Protein AF-A0A4Y4BXL7-F1 (afdb_monomer)

Radius of gyration: 19.33 Å; Cα contacts (8 Å, |Δi|>4): 340; chains: 1; bounding box: 51×36×74 Å

Secondary structure (DSSP, 8-state):
------------------------SSHHHHHHHHHTTSS---SSTTT---SS-S---EEHHHHHHTT--HHHHHHS--SBTTEEPPPPTTSPP-SSB-TTS-B-S---S-SS-HHHHHHHHHHT-TT-EE-THHHHHHTT-HHHHHTS--EEE-S-GGG--SSTTS-EEEPPPTT--EE---SSSTT-EEE-HHHHHHHHHHHHHTTSS--

Solvent-accessible surface area (backbone atoms only — not comparable to full-atom values): 12425 Å² total; per-residue (Å²): 139,84,81,82,81,82,83,74,77,78,79,78,76,76,79,82,77,76,88,63,91,74,74,83,67,64,56,72,72,37,57,47,35,40,75,71,62,75,50,64,67,21,32,4,27,79,29,44,69,58,54,68,63,88,69,69,58,38,47,52,65,58,43,47,77,73,64,50,51,68,73,55,66,71,69,37,54,58,85,44,93,67,26,27,41,75,77,64,89,91,54,80,78,77,81,61,44,12,96,81,74,29,64,41,94,70,25,57,100,33,77,46,33,27,60,54,46,37,54,41,53,34,75,79,36,72,85,35,29,32,29,32,41,33,19,31,19,56,68,61,42,35,50,81,21,15,77,45,63,40,34,29,28,24,97,64,35,87,72,39,43,88,56,75,87,37,49,38,41,36,74,62,65,96,81,68,62,70,41,60,73,39,83,92,44,65,78,48,32,19,40,42,64,68,61,11,49,54,47,42,51,54,35,38,79,67,71,74,46,86,133

Foldseek 3Di:
DDDDDPDDDPPPPDPPPPPDCDDQPDPDVRVVCVVVVVQDDFFFLSHDRDQQDPFAKDFLVVCVVVVPDPVQSVLFDALDPRIGGHDDPPDDRDPQQGPVGHHDPDNPPGRHWLQNSQNNQCVVVLQKAWAALSLLSNVPDTNQSRNQATETEDPCQVPADPDRSHYGYDHDDPPQDWDQSHPVCRSHIYGDNVRRVVRHVVCVVVVVDDD

Mean predicted aligned error: 11.58 Å

Structure (mmCIF, N/CA/C/O backbone):
data_AF-A0A4Y4BXL7-F1
#
_entry.id   AF-A0A4Y4BXL7-F1
#
loop_
_atom_site.group_PDB
_atom_site.id
_atom_site.type_symbol
_atom_site.label_atom_id
_atom_site.label_alt_id
_atom_site.label_comp_id
_atom_site.label_asym_id
_atom_site.label_entity_id
_atom_site.label_seq_id
_atom_site.pdbx_PDB_ins_code
_atom_site.Cartn_x
_atom_site.Cartn_y
_atom_site.Cartn_z
_atom_site.occupancy
_atom_site.B_iso_or_equiv
_atom_site.auth_seq_id
_atom_site.auth_comp_id
_atom_site.auth_asym_id
_atom_site.auth_atom_id
_atom_site.pdbx_PDB_model_num
ATOM 1 N N . MET A 1 1 ? -25.844 -0.741 54.057 1.00 38.84 1 MET A N 1
ATOM 2 C CA . MET A 1 1 ? -25.557 0.122 52.885 1.00 38.84 1 MET A CA 1
ATOM 3 C C . MET A 1 1 ? -24.644 -0.676 51.969 1.00 38.84 1 MET A C 1
ATOM 5 O O . MET A 1 1 ? -23.430 -0.540 52.057 1.00 38.84 1 MET A O 1
ATOM 9 N N . ASP A 1 2 ? -25.215 -1.551 51.145 1.00 34.06 2 ASP A N 1
ATOM 10 C CA . ASP A 1 2 ? -24.418 -2.499 50.363 1.00 34.06 2 ASP A CA 1
ATOM 11 C C . ASP A 1 2 ? -24.011 -1.919 49.013 1.00 34.06 2 ASP A C 1
ATOM 13 O O . ASP A 1 2 ? -24.840 -1.439 48.234 1.00 34.06 2 ASP A O 1
ATOM 17 N N . ARG A 1 3 ? -22.707 -1.973 48.731 1.00 36.59 3 ARG A N 1
ATOM 18 C CA . ARG A 1 3 ? -22.160 -1.647 47.414 1.00 36.59 3 ARG A CA 1
ATOM 19 C C . ARG A 1 3 ? -22.426 -2.822 46.477 1.00 36.59 3 ARG A C 1
ATOM 21 O O . ARG A 1 3 ? -21.933 -3.919 46.706 1.00 36.59 3 ARG A O 1
ATOM 28 N N . ARG A 1 4 ? -23.177 -2.586 45.398 1.00 35.09 4 ARG A N 1
ATOM 29 C CA . ARG A 1 4 ? -23.338 -3.570 44.320 1.00 35.09 4 ARG A CA 1
ATOM 30 C C . ARG A 1 4 ? -22.048 -3.658 43.508 1.00 35.09 4 ARG A C 1
ATOM 32 O O . ARG A 1 4 ? -21.736 -2.738 42.752 1.00 35.09 4 ARG A O 1
ATOM 39 N N . GLU A 1 5 ? -21.337 -4.773 43.617 1.00 35.03 5 GLU A N 1
ATOM 40 C CA . GLU A 1 5 ? -20.243 -5.098 42.703 1.00 35.03 5 GLU A CA 1
ATOM 41 C C . GLU A 1 5 ? -20.810 -5.489 41.331 1.00 35.03 5 GLU A C 1
ATOM 43 O O . GLU A 1 5 ? -21.355 -6.572 41.128 1.00 35.03 5 GLU A O 1
ATOM 48 N N . SER A 1 6 ? -20.702 -4.578 40.363 1.00 35.97 6 SER A N 1
ATOM 49 C CA . SER A 1 6 ? -21.060 -4.843 38.967 1.00 35.97 6 SER A CA 1
ATOM 50 C C . SER A 1 6 ? -19.925 -5.596 38.267 1.00 35.97 6 SER A C 1
ATOM 52 O O . SER A 1 6 ? -19.166 -5.004 37.495 1.00 35.97 6 SER A O 1
ATOM 54 N N . GLY A 1 7 ? -19.834 -6.905 38.501 1.00 36.50 7 GLY A N 1
ATOM 55 C CA . GLY A 1 7 ? -18.929 -7.801 37.780 1.00 36.50 7 GLY A CA 1
ATOM 56 C C . GLY A 1 7 ? -19.251 -7.877 36.283 1.00 36.50 7 GLY A C 1
ATOM 57 O O . GLY A 1 7 ? -19.971 -8.767 35.837 1.00 36.50 7 GLY A O 1
ATOM 58 N N . LYS A 1 8 ? -18.705 -6.954 35.483 1.00 37.41 8 LYS A N 1
ATOM 59 C CA . LYS A 1 8 ? -18.634 -7.099 34.024 1.00 37.41 8 LYS A CA 1
ATOM 60 C C . LYS A 1 8 ? -17.380 -7.886 33.672 1.00 37.41 8 LYS A C 1
ATOM 62 O O . LYS A 1 8 ? -16.304 -7.309 33.545 1.00 37.41 8 LYS A O 1
ATOM 67 N N . THR A 1 9 ? -17.536 -9.191 33.475 1.00 33.59 9 THR A N 1
ATOM 68 C CA . THR A 1 9 ? -16.505 -10.032 32.862 1.00 33.59 9 THR A CA 1
ATOM 69 C C . THR A 1 9 ? -16.145 -9.445 31.491 1.00 33.59 9 THR A C 1
ATOM 71 O O . THR A 1 9 ? -17.041 -9.320 30.647 1.00 33.59 9 THR A O 1
ATOM 74 N N . PRO A 1 10 ? -14.884 -9.056 31.229 1.00 34.66 10 PRO A N 1
ATOM 75 C CA . PRO A 1 10 ? -14.491 -8.659 29.887 1.00 34.66 10 PRO A CA 1
ATOM 76 C C . PRO A 1 10 ? -14.631 -9.879 28.974 1.00 34.66 10 PRO A C 1
ATOM 78 O O . PRO A 1 10 ? -14.093 -10.948 29.267 1.00 34.66 10 PRO A O 1
ATOM 81 N N . ARG A 1 11 ? -15.369 -9.737 27.867 1.00 35.47 11 ARG A N 1
ATOM 82 C CA . ARG A 1 11 ? -15.350 -10.748 26.806 1.00 35.47 11 ARG A CA 1
ATOM 83 C C . ARG A 1 11 ? -13.923 -10.809 26.276 1.00 35.47 11 ARG A C 1
ATOM 85 O O . ARG A 1 11 ? -13.480 -9.847 25.655 1.00 35.47 11 ARG A O 1
ATOM 92 N N . GLN A 1 12 ? -13.229 -11.921 26.512 1.00 31.16 12 GLN A N 1
ATOM 93 C CA . GLN A 1 12 ? -11.998 -12.219 25.791 1.00 31.16 12 GLN A CA 1
ATOM 94 C C . GLN A 1 12 ? -12.330 -12.233 24.299 1.00 31.16 12 GLN A C 1
ATOM 96 O O . GLN A 1 12 ? -13.095 -13.079 23.831 1.00 31.16 12 GLN A O 1
ATOM 101 N N . LEU A 1 13 ? -11.779 -11.269 23.564 1.00 33.91 13 LEU A N 1
ATOM 102 C CA . LEU A 1 13 ? -11.665 -11.387 22.122 1.00 33.91 13 LEU A CA 1
ATOM 103 C C . LEU A 1 13 ? -10.689 -12.535 21.882 1.00 33.91 13 LEU A C 1
ATOM 105 O O . LEU A 1 13 ? -9.531 -12.466 22.282 1.00 33.91 13 LEU A O 1
ATOM 109 N N . VAL A 1 14 ? -11.188 -13.629 21.310 1.00 28.70 14 VAL A N 1
ATOM 110 C CA . VAL A 1 14 ? -10.340 -14.761 20.939 1.00 28.70 14 VAL A CA 1
ATOM 111 C C . VAL A 1 14 ? -9.379 -14.254 19.863 1.00 28.70 14 VAL A C 1
ATOM 113 O O . VAL A 1 14 ? -9.861 -13.830 18.808 1.00 28.70 14 VAL A O 1
ATOM 116 N N . PRO A 1 15 ? -8.052 -14.273 20.084 1.00 30.73 15 PRO A N 1
ATOM 117 C CA . PRO A 1 15 ? -7.122 -13.903 19.036 1.00 30.73 15 PRO A CA 1
ATOM 118 C C . PRO A 1 15 ? -7.259 -14.937 17.921 1.00 30.73 15 PRO A C 1
ATOM 120 O O . PRO A 1 15 ? -6.994 -16.125 18.119 1.00 30.73 15 PRO A O 1
ATOM 123 N N . VAL A 1 16 ? -7.686 -14.492 16.739 1.00 30.22 16 VAL A N 1
ATOM 124 C CA . VAL A 1 16 ? -7.626 -15.314 15.528 1.00 30.22 16 VAL A CA 1
ATOM 125 C C . VAL A 1 16 ? -6.158 -15.389 15.130 1.00 30.22 16 VAL A C 1
ATOM 127 O O . VAL A 1 16 ? -5.666 -14.598 14.327 1.00 30.22 16 VAL A O 1
ATOM 130 N N . VAL A 1 17 ? -5.438 -16.320 15.757 1.00 28.33 17 VAL A N 1
ATOM 131 C CA . VAL A 1 17 ? -4.051 -16.628 15.425 1.00 28.33 17 VAL A CA 1
ATOM 132 C C . VAL A 1 17 ? -4.051 -17.258 14.036 1.00 28.33 17 VAL A C 1
ATOM 134 O O . VAL A 1 17 ? -4.257 -18.460 13.880 1.00 28.33 17 VAL A O 1
ATOM 137 N N . LEU A 1 18 ? -3.845 -16.428 13.014 1.00 31.56 18 LEU A N 1
ATOM 138 C CA . LEU A 1 18 ? -3.609 -16.875 11.648 1.00 31.56 18 LEU A CA 1
ATOM 139 C C . LEU A 1 18 ? -2.233 -17.549 11.585 1.00 31.56 18 LEU A C 1
ATOM 141 O O . LEU A 1 18 ? -1.229 -16.926 11.248 1.00 31.56 18 LEU A O 1
ATOM 145 N N . THR A 1 19 ? -2.189 -18.843 11.907 1.00 30.72 19 THR A N 1
ATOM 146 C CA . THR A 1 19 ? -1.028 -19.731 11.745 1.00 30.72 19 THR A CA 1
ATOM 147 C C . THR A 1 19 ? -0.767 -20.048 10.266 1.00 30.72 19 THR A C 1
ATOM 149 O O . THR A 1 19 ? -0.772 -21.196 9.831 1.00 30.72 19 THR A O 1
ATOM 152 N N . GLY A 1 20 ? -0.510 -19.005 9.477 1.00 27.83 20 GLY A N 1
ATOM 153 C CA . GLY A 1 20 ? 0.094 -19.096 8.153 1.00 27.83 20 GLY A CA 1
ATOM 154 C C . GLY A 1 20 ? 1.529 -18.591 8.230 1.00 27.83 20 GLY A C 1
ATOM 155 O O . GLY A 1 20 ? 1.749 -17.402 8.443 1.00 27.83 20 GLY A O 1
ATOM 156 N N . ALA A 1 21 ? 2.513 -19.477 8.062 1.00 34.16 21 ALA A N 1
ATOM 157 C CA . ALA A 1 21 ? 3.924 -19.099 8.056 1.00 34.16 21 ALA A CA 1
ATOM 158 C C . ALA A 1 21 ? 4.262 -18.279 6.793 1.00 34.16 21 ALA A C 1
ATOM 160 O O . ALA A 1 21 ? 4.683 -18.822 5.773 1.00 34.16 21 ALA A O 1
ATOM 161 N N . MET A 1 22 ? 4.057 -16.962 6.857 1.00 37.44 22 MET A N 1
ATOM 162 C CA . MET A 1 22 ? 4.485 -16.019 5.825 1.00 37.44 22 MET A CA 1
ATOM 163 C C . MET A 1 22 ? 5.990 -15.767 5.964 1.00 37.44 22 MET A C 1
ATOM 165 O O . MET A 1 22 ? 6.488 -15.472 7.050 1.00 37.44 22 MET A O 1
ATOM 169 N N . GLY A 1 23 ? 6.729 -15.966 4.872 1.00 35.38 23 GLY A N 1
ATOM 170 C CA . GLY A 1 23 ? 8.178 -16.158 4.921 1.00 35.38 23 GLY A CA 1
ATOM 171 C C . GLY A 1 23 ? 8.967 -14.963 5.463 1.00 35.38 23 GLY A C 1
ATOM 172 O O . GLY A 1 23 ? 8.834 -13.842 4.972 1.00 35.38 23 GLY A O 1
ATOM 173 N N . LYS A 1 24 ? 9.884 -15.236 6.403 1.00 41.81 24 LYS A N 1
ATOM 174 C CA . LYS A 1 24 ? 11.021 -14.353 6.696 1.00 41.81 24 LYS A CA 1
ATOM 175 C C . LYS A 1 24 ? 11.796 -14.094 5.398 1.00 41.81 24 LYS A C 1
ATOM 177 O O . LYS A 1 24 ? 12.471 -14.994 4.899 1.00 41.81 24 LYS A O 1
ATOM 182 N N . TYR A 1 25 ? 11.749 -12.870 4.880 1.00 44.31 25 TYR A N 1
ATOM 183 C CA . TYR A 1 25 ? 12.675 -12.445 3.832 1.00 44.31 25 TYR A CA 1
ATOM 184 C C . TYR A 1 25 ? 13.995 -11.993 4.470 1.00 44.31 25 TYR A C 1
ATOM 186 O O . TYR A 1 25 ? 13.981 -11.232 5.435 1.00 44.31 25 TYR A O 1
ATOM 194 N N . GLY A 1 26 ? 15.123 -12.475 3.942 1.00 51.69 26 GLY A N 1
ATOM 195 C CA . GLY A 1 26 ? 16.468 -12.119 4.408 1.00 51.69 26 GLY A CA 1
ATOM 196 C C . GLY A 1 26 ? 17.444 -13.300 4.473 1.00 51.69 26 GLY A C 1
ATOM 197 O O . GLY A 1 26 ? 18.578 -13.186 4.012 1.00 51.69 26 GLY A O 1
ATOM 198 N N . GLY A 1 27 ? 17.009 -14.447 5.001 1.00 54.41 27 GLY A N 1
ATOM 199 C CA . GLY A 1 27 ? 17.888 -15.604 5.217 1.00 54.41 27 GLY A CA 1
ATOM 200 C C . GLY A 1 27 ? 19.017 -15.343 6.228 1.00 54.41 27 GLY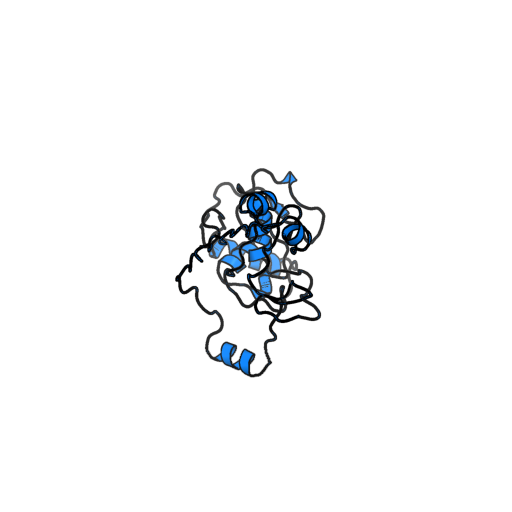 A C 1
ATOM 201 O O . GLY A 1 27 ? 19.053 -14.320 6.912 1.00 54.41 27 GLY A O 1
ATOM 202 N N . GLU A 1 28 ? 19.962 -16.278 6.332 1.00 53.88 28 GLU A N 1
ATOM 203 C CA . GLU A 1 28 ? 20.970 -16.288 7.407 1.00 53.88 28 GLU A CA 1
ATOM 204 C C . GLU A 1 28 ? 21.903 -15.068 7.409 1.00 53.88 28 GLU A C 1
ATOM 206 O O . GLU A 1 28 ? 22.253 -14.563 8.476 1.00 53.88 28 GLU A O 1
ATOM 211 N N . LEU A 1 29 ? 22.280 -14.562 6.229 1.00 49.62 29 LEU A N 1
ATOM 212 C CA . LEU A 1 29 ? 23.153 -13.388 6.087 1.00 49.62 29 LEU A CA 1
ATOM 213 C C . LEU A 1 29 ? 22.484 -12.095 6.580 1.00 49.62 29 LEU A C 1
ATOM 215 O O . LEU A 1 29 ? 23.165 -11.182 7.052 1.00 49.62 29 LEU A O 1
ATOM 219 N N . TRP A 1 30 ? 21.156 -12.025 6.488 1.00 53.78 30 TRP A N 1
ATOM 220 C CA . TRP A 1 30 ? 20.353 -10.893 6.940 1.00 53.78 30 TRP A CA 1
ATOM 221 C C . TRP A 1 30 ? 20.042 -10.988 8.432 1.00 53.78 30 TRP A C 1
ATOM 223 O O . TRP A 1 30 ? 20.232 -10.007 9.146 1.00 53.78 30 TRP A O 1
ATOM 233 N N . ASP A 1 31 ? 19.676 -12.180 8.921 1.00 60.56 31 ASP A N 1
ATOM 234 C CA . ASP A 1 31 ? 19.563 -12.466 10.357 1.00 60.56 31 ASP A CA 1
ATOM 235 C C . ASP A 1 31 ? 20.910 -12.179 11.066 1.00 60.56 31 ASP A C 1
ATOM 237 O O . ASP A 1 31 ? 20.933 -11.642 12.172 1.00 60.56 31 ASP A O 1
ATOM 241 N N . ALA A 1 32 ? 22.053 -12.458 10.421 1.00 57.19 32 ALA A N 1
ATOM 242 C CA . ALA A 1 32 ? 23.374 -12.048 10.905 1.00 57.19 32 ALA A CA 1
ATOM 243 C C . ALA A 1 32 ? 23.558 -10.521 10.899 1.00 57.19 32 ALA A C 1
ATOM 245 O O . ALA A 1 32 ? 23.940 -9.953 11.915 1.00 57.19 32 ALA A O 1
ATOM 246 N N . ALA A 1 33 ? 23.238 -9.833 9.800 1.00 54.12 33 ALA A N 1
ATOM 247 C CA . ALA A 1 33 ? 23.355 -8.375 9.725 1.00 54.12 33 ALA A CA 1
ATOM 248 C C . ALA A 1 33 ? 22.431 -7.625 10.708 1.00 54.12 33 ALA A C 1
ATOM 250 O O . ALA A 1 33 ? 22.772 -6.532 11.161 1.00 54.12 33 ALA A O 1
ATOM 251 N N . GLU A 1 34 ? 21.287 -8.203 11.074 1.00 58.03 34 GLU A N 1
ATOM 252 C CA . GLU A 1 34 ? 20.423 -7.693 12.140 1.00 58.03 34 GLU A CA 1
ATOM 253 C C . GLU A 1 34 ? 21.030 -7.928 13.533 1.00 58.03 34 GLU A C 1
ATOM 255 O O . GLU A 1 34 ? 21.113 -6.976 14.311 1.00 58.03 34 GLU A O 1
ATOM 260 N N . ARG A 1 35 ? 21.546 -9.136 13.826 1.00 65.50 35 ARG A N 1
ATOM 261 C CA . ARG A 1 35 ? 22.282 -9.422 15.080 1.00 65.50 35 ARG A CA 1
ATOM 262 C C . ARG A 1 35 ? 23.502 -8.519 15.272 1.00 65.50 35 ARG A C 1
ATOM 264 O O . ARG A 1 35 ? 23.751 -8.069 16.385 1.00 65.50 35 ARG A O 1
ATOM 271 N N . ASP A 1 36 ? 24.221 -8.217 14.195 1.00 65.38 36 ASP A N 1
ATOM 272 C CA . ASP A 1 36 ? 25.400 -7.344 14.198 1.00 65.38 36 ASP A CA 1
ATOM 273 C C . ASP A 1 36 ? 25.049 -5.844 14.329 1.00 65.38 36 ASP A C 1
ATOM 275 O O . ASP A 1 36 ? 25.929 -4.989 14.235 1.00 65.38 36 ASP A O 1
ATOM 279 N N . GLY A 1 37 ? 23.764 -5.484 14.450 1.00 53.88 37 GLY A N 1
ATOM 280 C CA . GLY A 1 37 ? 23.308 -4.090 14.508 1.00 53.88 37 GLY A CA 1
ATOM 281 C C . GLY A 1 37 ? 23.453 -3.311 13.192 1.00 53.88 37 GLY A C 1
ATOM 282 O O . GLY A 1 37 ? 23.170 -2.112 13.154 1.00 53.88 37 GLY A O 1
ATOM 283 N N . ARG A 1 38 ? 23.850 -3.977 12.096 1.00 52.69 38 ARG A N 1
ATOM 284 C CA . ARG A 1 38 ? 24.017 -3.377 10.760 1.00 52.69 38 ARG A CA 1
ATOM 285 C C . ARG A 1 38 ? 22.677 -3.034 10.101 1.00 52.69 38 ARG A C 1
ATOM 287 O O . ARG A 1 38 ? 22.650 -2.185 9.215 1.00 52.69 38 ARG A O 1
ATOM 294 N N . ILE A 1 39 ? 21.569 -3.639 10.546 1.00 52.62 39 ILE A N 1
ATOM 295 C CA . ILE A 1 39 ? 20.209 -3.319 10.080 1.00 52.62 39 ILE A CA 1
ATOM 296 C C . ILE A 1 39 ? 19.301 -2.931 11.258 1.00 52.62 39 ILE A C 1
ATOM 298 O O . ILE A 1 39 ? 18.728 -3.792 11.926 1.00 52.62 39 ILE A O 1
ATOM 302 N N . LYS A 1 40 ? 19.106 -1.627 11.480 1.00 54.09 40 LYS A N 1
ATOM 303 C CA . LYS A 1 40 ? 18.275 -1.099 12.579 1.00 54.09 40 LYS A CA 1
ATOM 304 C C . LYS A 1 40 ? 16.778 -1.472 12.435 1.00 54.09 40 LYS A C 1
ATOM 306 O O . LYS A 1 40 ? 16.293 -1.604 11.309 1.00 54.09 40 LYS A O 1
ATOM 311 N N . PRO A 1 41 ? 16.027 -1.637 13.540 1.00 52.84 41 PRO A N 1
ATOM 312 C CA . PRO A 1 41 ? 14.560 -1.717 13.540 1.00 52.84 41 PRO A CA 1
ATOM 313 C C . PRO A 1 41 ? 13.901 -0.318 13.527 1.00 52.84 41 PRO A C 1
ATOM 315 O O . PRO A 1 41 ? 14.481 0.642 14.030 1.00 52.84 41 PRO A O 1
ATOM 318 N N . GLY A 1 42 ? 12.688 -0.187 12.970 1.00 55.69 42 GLY A N 1
ATOM 319 C CA . GLY A 1 42 ? 11.975 1.101 12.853 1.00 55.69 42 GLY A CA 1
ATOM 320 C C . GLY A 1 42 ? 10.746 1.070 11.930 1.00 55.69 42 GLY A C 1
ATOM 321 O O . GLY A 1 42 ? 10.375 0.001 11.445 1.00 55.69 42 GLY A O 1
ATOM 322 N N . ARG A 1 43 ? 10.103 2.224 11.674 1.00 59.22 43 ARG A N 1
ATOM 323 C CA . ARG A 1 43 ? 8.990 2.355 10.697 1.00 59.22 43 ARG A CA 1
ATOM 324 C C . ARG A 1 43 ? 9.448 3.014 9.397 1.00 59.22 43 ARG A C 1
ATOM 326 O O . ARG A 1 43 ? 10.372 3.813 9.414 1.00 59.22 43 ARG A O 1
ATOM 333 N N . GLY A 1 44 ? 8.721 2.771 8.308 1.00 59.84 44 GLY A N 1
ATOM 334 C CA . GLY A 1 44 ? 8.918 3.485 7.045 1.00 59.84 44 GLY A CA 1
ATOM 335 C C . GLY A 1 44 ? 10.018 2.890 6.155 1.00 59.84 44 GLY A C 1
ATOM 336 O O . GLY A 1 44 ? 10.541 1.811 6.459 1.00 59.84 44 GLY A O 1
ATOM 337 N N . PRO A 1 45 ? 10.345 3.555 5.032 1.00 59.09 45 PRO A N 1
ATOM 338 C CA . PRO A 1 45 ? 11.224 3.022 3.990 1.00 59.09 45 PRO A CA 1
ATOM 339 C C . PRO A 1 45 ? 12.600 2.592 4.473 1.00 59.09 45 PRO A C 1
ATOM 341 O O . PRO A 1 45 ? 13.098 1.551 4.062 1.00 59.09 45 PRO A O 1
ATOM 344 N N . ASN A 1 46 ? 13.174 3.351 5.403 1.00 56.22 46 ASN A N 1
ATOM 345 C CA . ASN A 1 46 ? 14.527 3.121 5.901 1.00 56.22 46 ASN A CA 1
ATOM 346 C C . ASN A 1 46 ? 14.640 1.873 6.811 1.00 56.22 46 ASN A C 1
ATOM 348 O O . ASN A 1 46 ? 15.745 1.500 7.201 1.00 56.22 46 ASN A O 1
ATOM 352 N N . PHE A 1 47 ? 13.516 1.240 7.183 1.00 58.00 47 PHE A N 1
ATOM 353 C CA . PHE A 1 47 ? 13.472 0.173 8.197 1.00 58.00 47 PHE A CA 1
ATOM 354 C C . PHE A 1 47 ? 12.540 -0.996 7.863 1.00 58.00 47 PHE A C 1
ATOM 356 O O . PHE A 1 47 ? 12.504 -1.979 8.607 1.00 58.00 47 PHE A O 1
ATOM 363 N N . THR A 1 48 ? 11.760 -0.920 6.783 1.00 61.12 48 THR A N 1
ATOM 364 C CA . THR A 1 48 ? 10.791 -1.972 6.462 1.00 61.12 48 THR A CA 1
ATOM 365 C C . THR A 1 48 ? 11.472 -3.134 5.748 1.00 61.12 48 THR A C 1
ATOM 367 O O . THR A 1 48 ? 11.964 -3.018 4.630 1.00 61.12 48 THR A O 1
ATOM 370 N N . LYS A 1 49 ? 11.455 -4.294 6.411 1.00 57.59 49 LYS A N 1
ATOM 371 C CA . LYS A 1 49 ? 12.072 -5.551 5.944 1.00 57.59 49 LYS A CA 1
ATOM 372 C C . LYS A 1 49 ? 11.038 -6.611 5.525 1.00 57.59 49 LYS A C 1
ATOM 374 O O . LYS A 1 49 ? 11.406 -7.705 5.115 1.00 57.59 49 LYS A O 1
ATOM 379 N N . ARG A 1 50 ? 9.739 -6.317 5.683 1.00 60.88 50 ARG A N 1
ATOM 380 C CA . ARG A 1 50 ? 8.636 -7.285 5.554 1.00 60.88 50 ARG A CA 1
ATOM 381 C C . ARG A 1 50 ? 8.039 -7.267 4.149 1.00 60.88 50 ARG A C 1
ATOM 383 O O . ARG A 1 50 ? 7.513 -6.245 3.717 1.00 60.88 50 ARG A O 1
ATOM 390 N N . VAL A 1 51 ? 8.043 -8.417 3.481 1.00 64.94 51 VAL A N 1
ATOM 391 C CA . VAL A 1 51 ? 7.162 -8.668 2.333 1.00 64.94 51 VAL A CA 1
ATOM 392 C C . VAL A 1 51 ? 5.754 -8.892 2.877 1.00 64.94 51 VAL A C 1
ATOM 394 O O . VAL A 1 51 ? 5.577 -9.776 3.708 1.00 64.94 51 VAL A O 1
ATOM 397 N N . LEU A 1 52 ? 4.780 -8.094 2.424 1.00 73.56 52 LEU A N 1
ATOM 398 C CA . LEU A 1 52 ? 3.377 -8.154 2.866 1.00 73.56 52 LEU A CA 1
ATOM 399 C C . LEU A 1 52 ? 3.247 -8.180 4.407 1.00 73.56 52 LEU A C 1
ATOM 401 O O . LEU A 1 52 ? 2.922 -9.226 4.969 1.00 73.56 52 LEU A O 1
ATOM 405 N N . PRO A 1 53 ? 3.502 -7.054 5.108 1.00 74.38 53 PRO A N 1
ATOM 406 C CA . PRO A 1 53 ? 3.460 -7.007 6.569 1.00 74.38 53 PRO A CA 1
ATOM 407 C C . PRO A 1 53 ? 2.143 -7.545 7.142 1.00 74.38 53 PRO A C 1
ATOM 409 O O . PRO A 1 53 ? 1.093 -7.509 6.507 1.00 74.38 53 PRO A O 1
ATOM 412 N N . ASP A 1 54 ? 2.184 -7.978 8.390 1.00 74.56 54 ASP A N 1
ATOM 413 C CA . ASP A 1 54 ? 1.041 -8.410 9.197 1.00 74.56 54 ASP A CA 1
ATOM 414 C C . ASP A 1 54 ? 0.128 -7.250 9.651 1.00 74.56 54 ASP A C 1
ATOM 416 O O . ASP A 1 54 ? -1.012 -7.452 10.065 1.00 74.56 54 ASP A O 1
ATOM 420 N N . LEU A 1 55 ? 0.599 -6.008 9.515 1.00 77.75 55 LEU A N 1
ATOM 421 C CA . LEU A 1 55 ? -0.113 -4.811 9.953 1.00 77.75 55 LEU A CA 1
ATOM 422 C C . LEU A 1 55 ? -1.361 -4.508 9.100 1.00 77.75 55 LEU A C 1
ATOM 424 O O . LEU A 1 55 ? -1.265 -4.065 7.949 1.00 77.75 55 LEU A O 1
ATOM 428 N N . ALA A 1 56 ? -2.543 -4.693 9.687 1.00 85.94 56 ALA A N 1
ATOM 429 C CA . ALA A 1 56 ? -3.830 -4.420 9.052 1.00 85.94 56 ALA A CA 1
ATOM 430 C C . ALA A 1 56 ? -4.369 -3.016 9.420 1.00 85.94 56 ALA A C 1
ATOM 432 O O . ALA A 1 56 ? -4.857 -2.823 10.536 1.00 85.94 56 ALA A O 1
ATOM 433 N N . PRO A 1 57 ? -4.323 -2.014 8.515 1.00 91.00 57 PRO A N 1
ATOM 434 C CA . PRO A 1 57 ? -5.058 -0.766 8.714 1.00 91.00 57 PRO A CA 1
ATOM 435 C C . PRO A 1 57 ? -6.573 -1.013 8.743 1.00 91.00 57 PRO A C 1
ATOM 437 O O . PRO A 1 57 ? -7.078 -1.905 8.062 1.00 91.00 57 PRO A O 1
ATOM 440 N N . LEU A 1 58 ? -7.306 -0.171 9.472 1.00 91.50 58 LEU A N 1
ATOM 441 C CA . LEU A 1 58 ? -8.764 -0.233 9.605 1.00 91.50 58 LEU A CA 1
ATOM 442 C C . LEU A 1 58 ? -9.412 1.101 9.227 1.00 91.50 58 LEU A C 1
ATOM 444 O O . LEU A 1 58 ? -8.864 2.175 9.494 1.00 91.50 58 LEU A O 1
ATOM 448 N N . LEU A 1 59 ? -10.620 1.059 8.658 1.00 94.31 59 LEU A N 1
ATOM 449 C CA . LEU A 1 59 ? -11.461 2.254 8.587 1.00 94.31 59 LEU A CA 1
ATOM 450 C C . LEU A 1 59 ? -11.819 2.694 10.010 1.00 94.31 59 LEU A C 1
ATOM 452 O O . LEU A 1 59 ? -12.153 1.880 10.868 1.00 94.31 59 LEU A O 1
ATOM 456 N N . ARG A 1 60 ? -11.812 4.009 10.255 1.00 91.75 60 ARG A N 1
ATOM 457 C CA . ARG A 1 60 ? -12.181 4.580 11.560 1.00 91.75 60 ARG A CA 1
ATOM 458 C C . ARG A 1 60 ? -13.576 4.139 12.012 1.00 91.75 60 ARG A C 1
ATOM 460 O O . ARG A 1 60 ? -13.797 3.992 13.208 1.00 91.75 60 ARG A O 1
ATOM 467 N N . LYS A 1 61 ? -14.512 3.998 11.067 1.00 92.94 61 LYS A N 1
ATOM 468 C CA . LYS A 1 61 ? -15.874 3.541 11.349 1.00 92.94 61 LYS A CA 1
ATOM 469 C C . LYS A 1 61 ? -15.837 2.104 11.874 1.00 92.94 61 LYS A C 1
ATOM 471 O O . LYS A 1 61 ? -16.231 1.877 13.006 1.00 92.94 61 LYS A O 1
ATOM 476 N N . ASP A 1 62 ? -15.261 1.194 11.098 1.00 92.50 62 ASP A N 1
ATOM 477 C CA . ASP A 1 62 ? -15.170 -0.231 11.417 1.00 92.50 62 ASP A CA 1
ATOM 478 C C . ASP A 1 62 ? -14.459 -0.473 12.759 1.00 92.50 62 ASP A C 1
ATOM 480 O O . ASP A 1 62 ? -14.905 -1.295 13.548 1.00 92.50 62 ASP A O 1
ATOM 484 N N . ALA A 1 63 ? -13.413 0.301 13.074 1.00 87.75 63 ALA A 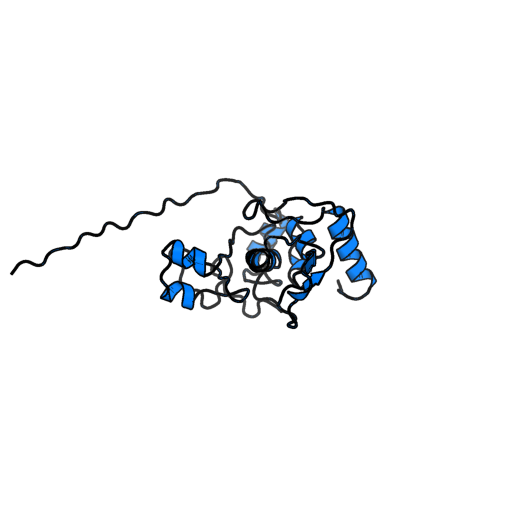N 1
ATOM 485 C CA . ALA A 1 63 ? -12.742 0.267 14.376 1.00 87.75 63 ALA A CA 1
ATOM 486 C C . ALA A 1 63 ? -13.670 0.646 15.553 1.00 87.75 63 ALA A C 1
ATOM 488 O O . ALA A 1 63 ? -13.617 0.024 16.613 1.00 87.75 63 ALA A O 1
ATOM 489 N N . LEU A 1 64 ? -14.536 1.653 15.381 1.00 89.69 64 LEU A N 1
ATOM 490 C CA . LEU A 1 64 ? -15.540 2.029 16.386 1.00 89.69 64 LEU A CA 1
ATOM 491 C C . LEU A 1 64 ? -16.663 0.983 16.473 1.00 89.69 64 LEU A C 1
ATOM 493 O O . LEU A 1 64 ? -17.091 0.652 17.576 1.00 89.69 64 LEU A O 1
ATOM 497 N N . ASP A 1 65 ? -17.096 0.435 15.334 1.00 91.44 65 ASP A N 1
ATOM 498 C CA . ASP A 1 65 ? -18.113 -0.623 15.247 1.00 91.44 65 ASP A CA 1
ATOM 499 C C . ASP A 1 65 ? -17.609 -1.940 15.898 1.00 91.44 65 ASP A C 1
ATOM 501 O O . ASP A 1 65 ? -18.390 -2.672 16.503 1.00 91.44 65 ASP A O 1
ATOM 505 N N . GLN A 1 66 ? -16.294 -2.201 15.865 1.00 86.62 66 GLN A N 1
ATOM 506 C CA . GLN A 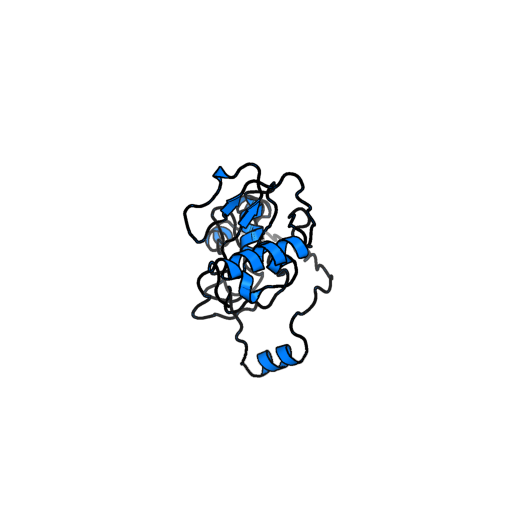1 66 ? -15.602 -3.280 16.595 1.00 86.62 66 GLN A CA 1
ATOM 507 C C . GLN A 1 66 ? -15.440 -3.009 18.106 1.00 86.62 66 GLN A C 1
ATOM 509 O O . GLN A 1 66 ? -14.948 -3.865 18.839 1.00 86.62 66 GLN A O 1
ATOM 514 N N . GLY A 1 67 ? -15.854 -1.836 18.597 1.00 85.44 67 GLY A N 1
ATOM 515 C CA . GLY A 1 67 ? -15.808 -1.476 20.016 1.00 85.44 67 GLY A CA 1
ATOM 516 C C . GLY A 1 67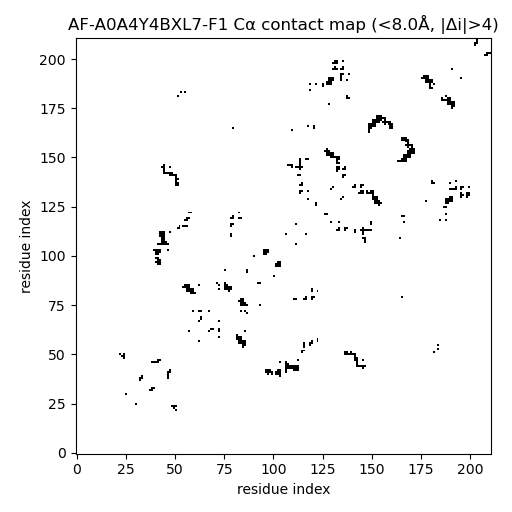 ? -14.496 -0.846 20.494 1.00 85.44 67 GLY A C 1
ATOM 517 O O . GLY A 1 67 ? -14.345 -0.638 21.700 1.00 85.44 67 GLY A O 1
ATOM 518 N N . ILE A 1 68 ? -13.562 -0.494 19.598 1.00 84.12 68 ILE A N 1
ATOM 519 C CA . ILE A 1 68 ? -12.330 0.204 19.994 1.00 84.12 68 ILE A CA 1
ATOM 520 C C . ILE A 1 68 ? -12.706 1.589 20.560 1.00 84.12 68 ILE A C 1
ATOM 522 O O . ILE A 1 68 ? -13.391 2.364 19.882 1.00 84.12 68 ILE A O 1
ATOM 526 N N . PRO A 1 69 ? -12.267 1.954 21.784 1.00 84.19 69 PRO A N 1
ATOM 527 C CA . PRO A 1 69 ? -12.641 3.221 22.399 1.00 84.19 69 PRO A CA 1
ATOM 528 C C . PRO A 1 69 ? -12.279 4.424 21.530 1.00 84.19 69 PRO A C 1
ATOM 530 O O . PRO A 1 69 ? -11.168 4.525 21.007 1.00 84.19 69 PRO A O 1
ATOM 533 N N . ARG A 1 70 ? -13.188 5.404 21.449 1.00 85.19 70 ARG A N 1
ATOM 534 C CA . ARG A 1 70 ? -12.967 6.636 20.676 1.00 85.19 70 ARG A CA 1
ATOM 535 C C . ARG A 1 70 ? -11.670 7.357 21.061 1.00 85.19 70 ARG A C 1
ATOM 537 O O . ARG A 1 70 ? -11.001 7.885 20.185 1.00 85.19 70 ARG A O 1
ATOM 544 N N . SER A 1 71 ? -11.286 7.328 22.337 1.00 82.56 71 SER A N 1
ATOM 545 C CA . SER A 1 71 ? -10.017 7.874 22.835 1.00 82.56 71 SER A CA 1
ATOM 546 C C . SER A 1 71 ? -8.778 7.156 22.286 1.00 82.56 71 SER A C 1
ATOM 548 O O . SER A 1 71 ? -7.774 7.815 22.034 1.00 82.56 71 SER A O 1
ATOM 550 N N . ALA A 1 72 ? -8.841 5.840 22.066 1.00 80.25 72 ALA A N 1
ATOM 551 C CA . ALA A 1 72 ? -7.772 5.080 21.421 1.00 80.25 72 ALA A CA 1
ATOM 552 C C . ALA A 1 72 ? -7.717 5.412 19.922 1.00 80.25 72 ALA A C 1
ATOM 554 O O . ALA A 1 72 ? -6.678 5.845 19.439 1.00 80.25 72 ALA A O 1
ATOM 555 N N . VAL A 1 73 ? -8.863 5.358 19.233 1.00 82.62 73 VAL A N 1
ATOM 556 C CA . VAL A 1 73 ? -9.042 5.753 17.818 1.00 82.62 73 VAL A CA 1
ATOM 557 C C . VAL A 1 73 ? -8.604 7.205 17.539 1.00 82.62 73 VAL A C 1
ATOM 559 O O . VAL A 1 73 ? -8.131 7.544 16.446 1.00 82.62 73 VAL A O 1
ATOM 562 N N . ASP A 1 74 ? -8.764 8.100 18.517 1.00 82.50 74 ASP A N 1
ATOM 563 C CA . ASP A 1 74 ? -8.335 9.493 18.412 1.00 82.50 74 ASP A CA 1
ATOM 564 C C . ASP A 1 74 ? -6.819 9.683 18.583 1.00 82.50 74 ASP A C 1
ATOM 566 O O . ASP A 1 74 ? -6.282 10.624 18.000 1.00 82.50 74 ASP A O 1
ATOM 570 N N . ARG A 1 75 ? -6.135 8.752 19.264 1.00 77.00 75 ARG A N 1
ATOM 571 C CA . ARG A 1 75 ? -4.669 8.696 19.434 1.00 77.00 75 ARG A CA 1
ATOM 572 C C . ARG A 1 75 ? -3.951 7.796 18.418 1.00 77.00 75 ARG A C 1
ATOM 574 O O . ARG A 1 75 ? -2.732 7.863 18.327 1.00 77.00 75 ARG A O 1
ATOM 581 N N . SER A 1 76 ? -4.674 6.947 17.686 1.00 78.12 76 SER A N 1
ATOM 582 C CA . SER A 1 76 ? -4.103 6.046 16.678 1.00 78.12 76 SER A CA 1
ATOM 583 C C . SER A 1 76 ? -3.450 6.799 15.518 1.00 78.12 76 SER A C 1
ATOM 585 O O . SER A 1 76 ? -3.996 7.798 15.036 1.00 78.12 76 SER A O 1
ATOM 587 N N . ASP A 1 77 ? -2.341 6.258 15.011 1.00 79.50 77 ASP A N 1
ATOM 588 C CA . ASP A 1 77 ? -1.692 6.720 13.783 1.00 79.50 77 ASP A CA 1
ATOM 589 C C . ASP A 1 77 ? -2.622 6.634 12.569 1.00 79.50 77 ASP A C 1
ATOM 591 O O . ASP A 1 77 ? -3.470 5.744 12.466 1.00 79.50 77 ASP A O 1
ATOM 595 N N . ARG A 1 78 ? -2.444 7.559 11.618 1.00 84.06 78 ARG A N 1
ATOM 596 C CA . ARG A 1 78 ? -3.327 7.723 10.453 1.00 84.06 78 ARG A CA 1
ATOM 597 C C . ARG A 1 78 ? -2.517 7.832 9.162 1.00 84.06 78 ARG A C 1
ATOM 599 O O . ARG A 1 78 ? -2.185 8.946 8.760 1.00 84.06 78 ARG A O 1
ATOM 606 N N . PRO A 1 79 ? -2.252 6.711 8.463 1.00 80.31 79 PRO A N 1
ATOM 607 C CA . PRO A 1 79 ? -1.582 6.733 7.161 1.00 80.31 79 PRO A CA 1
ATOM 608 C C . PRO A 1 79 ? -2.354 7.564 6.124 1.00 80.31 79 PRO A C 1
ATOM 610 O O . PRO A 1 79 ? -1.772 8.131 5.204 1.00 80.31 79 PRO A O 1
ATOM 613 N N . THR A 1 80 ? -3.681 7.660 6.273 1.00 86.56 80 THR A N 1
ATOM 614 C CA . THR A 1 80 ? -4.521 8.576 5.500 1.00 86.56 80 THR A CA 1
ATOM 615 C C . THR A 1 80 ? -5.798 8.958 6.261 1.00 86.56 80 THR A C 1
ATOM 617 O O . THR A 1 80 ? -6.148 8.350 7.272 1.00 86.56 80 THR A O 1
ATOM 620 N N . ARG A 1 81 ? -6.518 9.992 5.807 1.00 86.25 81 ARG A N 1
ATOM 621 C CA . ARG A 1 81 ? -7.715 10.500 6.500 1.00 86.25 81 ARG A CA 1
ATOM 622 C C . ARG A 1 81 ? -8.831 9.451 6.498 1.00 86.25 81 ARG A C 1
ATOM 624 O O . ARG A 1 81 ? -9.286 9.039 5.440 1.00 86.25 81 ARG A O 1
ATOM 631 N N . GLY A 1 82 ? -9.338 9.113 7.684 1.00 88.12 82 GLY A N 1
ATOM 632 C CA . GLY A 1 82 ? -10.441 8.155 7.855 1.00 88.12 82 GLY A CA 1
ATOM 633 C C . GLY A 1 82 ? -9.994 6.701 8.024 1.00 88.12 82 GLY A C 1
ATOM 634 O O . GLY A 1 82 ? -10.838 5.849 8.285 1.00 88.12 82 GLY A O 1
ATOM 635 N N . VAL A 1 83 ? -8.689 6.440 7.949 1.00 91.31 83 VAL A N 1
ATOM 636 C CA . VAL A 1 83 ? -8.067 5.136 8.193 1.00 91.31 83 VAL A CA 1
ATOM 637 C C . VAL A 1 83 ? -7.073 5.274 9.338 1.00 91.31 83 VAL A C 1
ATOM 639 O O . VAL A 1 83 ? -6.421 6.311 9.475 1.00 91.31 83 VAL A O 1
ATOM 642 N N . LEU A 1 84 ? -6.972 4.242 10.166 1.00 89.94 84 LEU A N 1
ATOM 643 C CA . LEU A 1 84 ? -6.052 4.181 11.293 1.00 89.94 84 LEU A CA 1
ATOM 644 C C . LEU A 1 84 ? -5.247 2.884 11.290 1.00 89.94 84 LEU A C 1
ATOM 646 O O . LEU A 1 84 ? -5.674 1.882 10.716 1.00 89.94 84 LEU A O 1
ATOM 650 N N . ILE A 1 85 ? -4.099 2.916 11.958 1.00 84.38 85 ILE A N 1
ATOM 651 C CA . ILE A 1 85 ? -3.426 1.709 12.435 1.00 84.38 85 ILE A CA 1
ATOM 652 C C . ILE A 1 85 ? -3.948 1.431 13.851 1.00 84.38 85 ILE A C 1
ATOM 654 O O . ILE A 1 85 ? -3.831 2.320 14.702 1.00 84.38 85 ILE A O 1
ATOM 658 N N . PRO A 1 86 ? -4.572 0.268 14.121 1.00 71.94 86 PRO A N 1
ATOM 659 C CA . PRO A 1 86 ? -5.006 -0.061 15.474 1.00 71.94 86 PRO A CA 1
ATOM 660 C C . PRO A 1 86 ? -3.784 -0.160 16.405 1.00 71.94 86 PRO A C 1
ATOM 662 O O . PRO A 1 86 ? -2.728 -0.6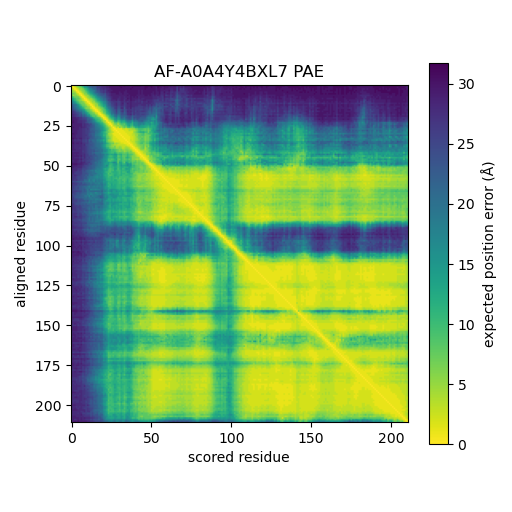18 15.967 1.00 71.94 86 PRO A O 1
ATOM 665 N N . PRO A 1 87 ? -3.886 0.285 17.670 1.00 63.66 87 PRO A N 1
ATOM 666 C CA . PRO A 1 87 ? -2.817 0.077 18.640 1.00 63.66 87 PRO A CA 1
ATOM 667 C C . PRO A 1 87 ? -2.665 -1.421 18.937 1.00 63.66 87 PRO A C 1
ATOM 669 O O . PRO A 1 87 ? -3.665 -2.130 19.041 1.00 63.66 87 PRO A O 1
ATOM 672 N N . GLU A 1 88 ? -1.428 -1.889 19.100 1.00 57.25 88 GLU A N 1
ATOM 673 C CA . GLU A 1 88 ? -1.143 -3.258 19.546 1.00 57.25 88 GLU A CA 1
ATOM 674 C C . GLU A 1 88 ? -1.675 -3.475 20.974 1.00 57.25 88 GLU A C 1
ATOM 676 O O . GLU A 1 88 ? -1.511 -2.616 21.847 1.00 57.25 88 GLU A O 1
ATOM 681 N N . GLU A 1 89 ? -2.327 -4.614 21.228 1.00 49.97 89 GLU A N 1
ATOM 682 C CA . GLU A 1 89 ? -2.851 -4.928 22.561 1.00 49.97 89 GLU A CA 1
ATOM 683 C C . GLU A 1 89 ? -1.708 -5.085 23.576 1.00 49.97 89 GLU A C 1
ATOM 685 O O . GLU A 1 89 ? -0.789 -5.878 23.391 1.00 49.97 89 GLU A O 1
ATOM 690 N N . GLY A 1 90 ? -1.765 -4.321 24.671 1.00 47.03 90 GLY A N 1
ATOM 691 C CA . GLY A 1 90 ? -0.788 -4.392 25.765 1.00 47.03 90 GLY A CA 1
ATOM 692 C C . GLY A 1 90 ? 0.545 -3.671 25.521 1.00 47.03 90 GLY A C 1
ATOM 693 O O . GLY A 1 90 ? 1.320 -3.525 26.466 1.00 47.03 90 GLY A O 1
ATOM 694 N N . GLY A 1 91 ? 0.805 -3.170 24.310 1.00 43.91 91 GLY A N 1
ATOM 695 C CA . GLY A 1 91 ? 1.974 -2.333 24.030 1.00 43.91 91 GLY A CA 1
ATOM 696 C C . GLY A 1 91 ? 1.834 -0.913 24.605 1.00 43.91 91 GLY A C 1
ATOM 697 O O . GLY A 1 91 ? 0.715 -0.398 24.722 1.00 43.91 91 GLY A O 1
ATOM 698 N N . PRO A 1 92 ? 2.940 -0.225 24.954 1.00 38.97 92 PRO A N 1
ATOM 699 C CA . PRO A 1 92 ? 2.888 1.206 25.239 1.00 38.97 92 PRO A CA 1
ATOM 700 C C . PRO A 1 92 ? 2.346 1.965 24.016 1.00 38.97 92 PRO A C 1
ATOM 702 O O . PRO A 1 92 ? 2.744 1.703 22.880 1.00 38.97 92 PRO A O 1
ATOM 705 N N . PHE A 1 93 ? 1.435 2.918 24.252 1.00 42.00 93 PHE A N 1
ATOM 706 C CA . PHE A 1 93 ? 0.871 3.763 23.193 1.00 42.00 93 PHE A CA 1
ATOM 707 C C . PHE A 1 93 ? 1.995 4.410 22.360 1.00 42.00 93 PHE A C 1
ATOM 709 O O . PHE A 1 93 ? 3.009 4.808 22.937 1.00 42.00 93 PHE A O 1
ATOM 716 N N . PRO A 1 94 ? 1.839 4.529 21.026 1.00 44.66 94 PRO A N 1
ATOM 717 C CA . PRO A 1 94 ? 2.965 4.700 20.115 1.00 44.66 94 PRO A CA 1
ATOM 718 C C . PRO A 1 94 ? 3.494 6.138 20.071 1.00 44.66 94 PRO A C 1
ATOM 720 O O . PRO A 1 94 ? 3.430 6.818 19.048 1.00 44.66 94 PRO A O 1
ATOM 723 N N . GLU A 1 95 ? 4.149 6.574 21.143 1.00 41.94 95 GLU A N 1
ATOM 724 C CA . GLU A 1 95 ? 5.254 7.503 20.968 1.00 41.94 95 GLU A CA 1
ATOM 725 C C . GLU A 1 95 ? 6.392 6.754 20.259 1.00 41.94 95 GLU A C 1
ATOM 727 O O . GLU A 1 95 ? 7.179 6.026 20.856 1.00 41.94 95 GLU A O 1
ATOM 732 N N . ARG A 1 96 ? 6.465 6.964 18.937 1.00 46.31 96 ARG A N 1
ATOM 733 C CA . ARG A 1 96 ? 7.610 6.667 18.052 1.00 46.31 96 ARG A CA 1
ATOM 734 C C . ARG A 1 96 ? 7.884 5.197 17.704 1.00 46.31 96 ARG A C 1
ATOM 736 O O . ARG A 1 96 ? 8.714 4.959 16.832 1.00 46.31 96 ARG A O 1
ATOM 743 N N . LEU A 1 97 ? 7.239 4.215 18.329 1.00 42.81 97 LEU A N 1
ATOM 744 C CA . LEU A 1 97 ? 7.679 2.818 18.209 1.00 42.81 97 LEU A CA 1
ATOM 745 C C . LEU A 1 97 ? 7.401 2.164 16.844 1.00 42.81 97 LEU A C 1
ATOM 747 O O . LEU A 1 97 ? 6.257 2.035 16.420 1.00 42.81 97 LEU A O 1
ATOM 751 N N . GLY A 1 98 ? 8.464 1.673 16.204 1.00 45.56 98 GLY A N 1
ATOM 752 C CA . GLY A 1 98 ? 8.504 0.708 15.099 1.00 45.56 98 GLY A CA 1
ATOM 753 C C . GLY A 1 98 ? 7.520 -0.454 15.234 1.00 45.56 98 GLY A C 1
ATOM 754 O O . GLY A 1 98 ? 7.047 -0.715 16.336 1.00 45.56 98 GLY A O 1
ATOM 755 N N . PRO A 1 99 ? 7.276 -1.229 14.163 1.00 39.59 99 PRO A N 1
ATOM 756 C CA . PRO A 1 99 ? 6.369 -2.381 14.185 1.00 39.59 99 PRO A CA 1
ATOM 757 C C . PRO A 1 99 ? 6.879 -3.566 15.037 1.00 39.59 99 PRO A C 1
ATOM 759 O O . PRO A 1 99 ? 6.352 -4.664 14.936 1.00 39.59 99 PRO A O 1
ATOM 762 N N . CYS A 1 100 ? 7.940 -3.346 15.819 1.00 39.56 100 CYS A N 1
ATOM 763 C CA . CYS A 1 100 ? 8.520 -4.266 16.794 1.00 39.56 100 CYS A CA 1
ATOM 764 C C . CYS A 1 100 ? 8.872 -3.532 18.111 1.00 39.56 100 CYS A C 1
ATOM 766 O O . CYS A 1 100 ? 9.795 -3.943 18.808 1.00 39.56 100 CYS A O 1
ATOM 768 N N . GLY A 1 101 ? 8.250 -2.384 18.415 1.00 41.12 101 GLY A N 1
ATOM 769 C CA . GLY A 1 101 ? 8.532 -1.633 19.647 1.00 41.12 101 GLY A CA 1
ATOM 770 C C . GLY A 1 101 ? 9.767 -0.709 19.623 1.00 41.12 101 GLY A C 1
ATOM 771 O O . GLY A 1 101 ? 10.249 -0.336 20.686 1.00 41.12 101 GLY A O 1
ATOM 772 N N . TRP A 1 102 ? 10.298 -0.328 18.450 1.00 37.72 102 TRP A N 1
ATOM 773 C CA . TRP A 1 102 ? 11.590 0.384 18.321 1.00 37.72 102 TRP A CA 1
ATOM 774 C C . TRP A 1 102 ? 11.511 1.728 17.591 1.00 37.72 102 TRP A C 1
ATOM 776 O O . TRP A 1 102 ? 11.165 1.768 16.412 1.00 37.72 102 TRP A O 1
ATOM 786 N N . SER A 1 103 ? 11.874 2.833 18.243 1.00 49.16 103 SER A N 1
ATOM 787 C CA . SER A 1 103 ? 11.844 4.158 17.614 1.00 49.16 103 SER A CA 1
ATOM 788 C C . SER A 1 103 ? 13.011 4.404 16.653 1.00 49.16 103 SER A C 1
ATOM 790 O O . SER A 1 103 ? 14.145 4.606 17.084 1.00 49.16 103 SER A O 1
ATOM 792 N N . SER A 1 104 ? 12.714 4.481 15.356 1.00 51.22 104 SER A N 1
ATOM 793 C CA . SER A 1 104 ? 13.594 5.100 14.361 1.00 51.22 104 SER A CA 1
ATOM 794 C C . SER A 1 104 ? 13.547 6.624 14.476 1.00 51.22 104 SER A C 1
ATOM 796 O O . SER A 1 104 ? 12.461 7.199 14.421 1.00 51.22 104 SER A O 1
ATOM 798 N N . GLU A 1 105 ? 14.707 7.273 14.585 1.00 54.19 105 GLU A N 1
ATOM 799 C CA . GLU A 1 105 ? 14.815 8.738 14.710 1.00 54.19 105 GLU A CA 1
ATOM 800 C C . GLU A 1 105 ? 14.383 9.491 13.437 1.00 54.19 105 GLU A C 1
ATOM 802 O O . GLU A 1 105 ? 13.848 10.591 13.539 1.00 54.19 105 GLU A O 1
ATOM 807 N N . ASP A 1 106 ? 14.539 8.878 12.259 1.00 61.50 106 ASP A N 1
ATOM 808 C CA . ASP A 1 106 ? 14.029 9.380 10.977 1.00 61.50 106 ASP A CA 1
ATOM 809 C C . ASP A 1 106 ? 13.493 8.215 10.120 1.00 61.50 106 ASP A C 1
ATOM 811 O O . ASP A 1 106 ? 14.302 7.503 9.520 1.00 61.50 106 ASP A O 1
ATOM 815 N N . PRO A 1 107 ? 12.162 7.992 10.033 1.00 59.69 107 PRO A N 1
ATOM 816 C CA . PRO A 1 107 ? 11.571 6.912 9.234 1.00 59.69 107 PRO A CA 1
ATOM 817 C C . PRO A 1 107 ? 11.804 7.058 7.716 1.00 59.69 107 PRO A C 1
ATOM 819 O O . PRO A 1 107 ? 11.530 6.118 6.968 1.00 59.69 107 PRO A O 1
ATOM 822 N N . GLY A 1 108 ? 12.309 8.207 7.254 1.00 67.56 108 GLY A N 1
ATOM 823 C CA . GLY A 1 108 ? 12.367 8.607 5.852 1.00 67.56 108 GLY A CA 1
ATOM 824 C C . GLY A 1 108 ? 11.109 9.365 5.419 1.00 67.56 108 GLY A C 1
ATOM 825 O O . GLY A 1 108 ? 10.244 9.700 6.228 1.00 67.56 108 GLY A O 1
ATOM 826 N N . GLU A 1 109 ? 10.975 9.622 4.112 1.00 72.19 109 GLU A N 1
ATOM 827 C CA . GLU A 1 109 ? 9.878 10.439 3.554 1.00 72.19 109 GLU A CA 1
ATOM 828 C C . GLU A 1 109 ? 8.472 9.962 3.965 1.00 72.19 109 GLU A C 1
ATOM 830 O O . GLU A 1 109 ? 7.556 10.770 4.130 1.00 72.19 109 GLU A O 1
ATOM 835 N N . PHE A 1 110 ? 8.288 8.651 4.118 1.00 76.12 110 PHE A N 1
ATOM 836 C CA . PHE A 1 110 ? 7.010 8.051 4.470 1.00 76.12 110 PHE A CA 1
ATOM 837 C C . PHE A 1 110 ? 7.095 7.409 5.858 1.00 76.12 110 PHE A C 1
ATOM 839 O O . PHE A 1 110 ? 7.952 6.576 6.116 1.00 76.12 110 PHE A O 1
ATOM 846 N N . GLN A 1 111 ? 6.143 7.716 6.740 1.00 76.06 111 GLN A N 1
ATOM 847 C CA . GLN A 1 111 ? 6.075 7.121 8.086 1.00 76.06 111 GLN A CA 1
ATOM 848 C C . GLN A 1 111 ? 5.831 5.592 8.067 1.00 76.06 111 GLN A C 1
ATOM 850 O O . GLN A 1 111 ? 6.035 4.917 9.072 1.00 76.06 111 GLN A O 1
ATOM 855 N N . TRP A 1 112 ? 5.367 5.044 6.939 1.00 79.69 112 TRP A N 1
ATOM 856 C CA . TRP A 1 112 ? 4.923 3.657 6.784 1.00 79.69 112 TRP A CA 1
ATOM 857 C C . TRP A 1 112 ? 5.363 3.081 5.438 1.00 79.69 112 TRP A C 1
ATOM 859 O O . TRP A 1 112 ? 5.491 3.813 4.451 1.00 79.69 112 TRP A O 1
ATOM 869 N N . ASP A 1 113 ? 5.528 1.763 5.394 1.00 82.31 113 ASP A N 1
ATOM 870 C CA . ASP A 1 113 ? 5.813 1.014 4.173 1.00 82.31 113 ASP A CA 1
ATOM 871 C C . ASP A 1 113 ? 4.711 1.164 3.113 1.00 82.31 113 ASP A C 1
ATOM 873 O O . ASP A 1 113 ? 3.562 1.520 3.410 1.00 82.31 113 ASP A O 1
ATOM 877 N N . ILE A 1 114 ? 5.059 0.927 1.849 1.00 88.94 114 ILE A N 1
ATOM 878 C CA . ILE A 1 114 ? 4.140 1.131 0.733 1.00 88.94 114 ILE A CA 1
ATOM 879 C C . ILE A 1 114 ? 2.962 0.160 0.773 1.00 88.94 114 ILE A C 1
ATOM 881 O O . ILE A 1 114 ? 1.882 0.557 0.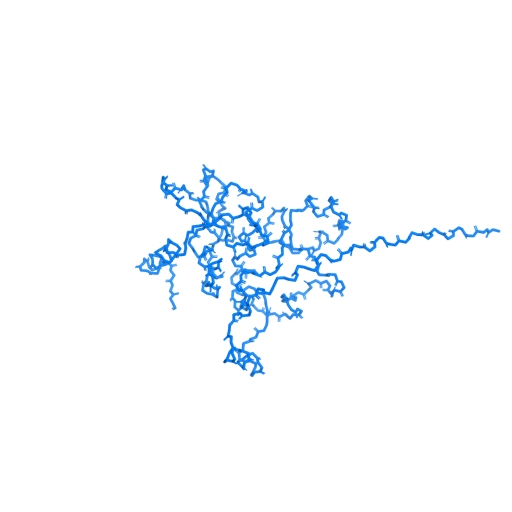348 1.00 88.94 114 ILE A O 1
ATOM 885 N N . VAL A 1 115 ? 3.104 -1.052 1.324 1.00 90.56 115 VAL A N 1
ATOM 886 C CA . VAL A 1 115 ? 1.997 -2.021 1.417 1.00 90.56 115 VAL A CA 1
ATOM 887 C C . VAL A 1 115 ? 0.975 -1.569 2.461 1.00 90.56 115 VAL A C 1
ATOM 889 O O . VAL A 1 115 ? -0.210 -1.480 2.146 1.00 90.56 115 VAL A O 1
ATOM 892 N N . THR A 1 116 ? 1.407 -1.170 3.658 1.00 89.44 116 THR A N 1
ATOM 893 C CA . THR A 1 116 ? 0.563 -0.567 4.701 1.00 89.44 116 THR A CA 1
ATOM 894 C C . THR A 1 116 ? -0.127 0.700 4.186 1.00 89.44 116 THR A C 1
ATOM 896 O O . THR A 1 116 ? -1.344 0.846 4.334 1.00 89.44 116 THR A O 1
ATOM 899 N N . ARG A 1 117 ? 0.605 1.600 3.506 1.00 91.44 117 ARG A N 1
ATOM 900 C CA . ARG A 1 117 ? 0.014 2.786 2.849 1.00 91.44 117 ARG A CA 1
ATOM 901 C C . ARG A 1 117 ? -0.962 2.401 1.732 1.00 91.44 117 ARG A C 1
ATOM 903 O O . ARG A 1 117 ? -1.999 3.044 1.575 1.00 91.44 117 ARG A O 1
ATOM 910 N N . GLY A 1 118 ? -0.651 1.357 0.969 1.00 94.25 118 GLY A N 1
ATOM 911 C CA . GLY A 1 118 ? -1.464 0.812 -0.115 1.00 94.25 118 GLY A CA 1
ATOM 912 C C . GLY A 1 118 ? -2.799 0.291 0.398 1.00 94.25 118 GLY A C 1
ATOM 913 O O . GLY A 1 118 ? -3.843 0.804 0.002 1.00 94.25 118 GLY A O 1
ATOM 914 N N . ARG A 1 119 ? -2.774 -0.640 1.356 1.00 94.94 119 ARG A N 1
ATOM 915 C CA . ARG A 1 119 ? -3.953 -1.139 2.080 1.00 94.94 119 ARG A CA 1
ATOM 916 C C . ARG A 1 119 ? -4.795 0.005 2.639 1.00 94.94 119 ARG A C 1
ATOM 918 O O . ARG A 1 119 ? -6.000 0.053 2.402 1.00 94.94 119 ARG A O 1
ATOM 925 N N . ALA A 1 120 ? -4.156 0.971 3.304 1.00 94.31 120 ALA A N 1
ATOM 926 C CA . ALA A 1 120 ? -4.842 2.126 3.871 1.00 94.31 120 ALA A CA 1
ATOM 927 C C . ALA A 1 120 ? -5.567 2.967 2.806 1.00 94.31 120 ALA A C 1
ATOM 929 O O . ALA A 1 120 ? -6.717 3.354 2.993 1.00 94.31 120 ALA A O 1
ATOM 930 N N . HIS A 1 121 ? -4.945 3.224 1.657 1.00 95.31 121 HIS A N 1
ATOM 931 C CA . HIS A 1 121 ? -5.606 3.938 0.566 1.00 95.31 121 HIS A CA 1
ATOM 932 C C . HIS A 1 121 ? -6.671 3.101 -0.161 1.00 95.31 121 HIS A C 1
ATOM 934 O O . HIS A 1 121 ? -7.689 3.656 -0.574 1.00 95.31 121 HIS A O 1
ATOM 940 N N . TRP A 1 122 ? -6.482 1.786 -0.286 1.00 96.56 122 TRP A N 1
ATOM 941 C CA . TRP A 1 122 ? -7.450 0.878 -0.905 1.00 96.56 122 TRP A CA 1
ATOM 942 C C . TRP A 1 122 ? -8.723 0.692 -0.064 1.00 96.56 122 TRP A C 1
ATOM 944 O O . TRP A 1 122 ? -9.808 0.561 -0.628 1.00 96.56 122 TRP A O 1
ATOM 954 N N . LEU A 1 123 ? -8.652 0.802 1.269 1.00 95.81 123 LEU A N 1
ATOM 955 C CA . LEU A 1 123 ? -9.847 0.861 2.128 1.00 95.81 123 LEU A CA 1
ATOM 956 C C . LEU A 1 123 ? -10.815 1.992 1.728 1.00 95.81 123 LEU A C 1
ATOM 958 O O . LEU A 1 123 ? -12.026 1.838 1.853 1.00 95.81 123 LEU A O 1
ATOM 962 N N . LEU A 1 124 ? -10.290 3.102 1.198 1.00 93.75 124 LEU A N 1
ATOM 963 C CA . LEU A 1 124 ? -11.062 4.240 0.678 1.00 93.75 124 LEU A CA 1
ATOM 964 C C . LEU A 1 124 ? -11.362 4.132 -0.832 1.00 93.75 124 LEU A C 1
ATOM 966 O O . LEU A 1 124 ? -11.949 5.041 -1.421 1.00 93.75 124 LEU A O 1
ATOM 970 N N . ALA A 1 125 ? -10.913 3.057 -1.481 1.00 94.06 125 ALA A N 1
ATOM 971 C CA . ALA A 1 125 ? -10.921 2.889 -2.927 1.00 94.06 125 ALA A CA 1
ATOM 972 C C . ALA A 1 125 ? -10.953 1.402 -3.332 1.00 94.06 125 ALA A C 1
ATOM 974 O O . ALA A 1 125 ? -10.089 0.945 -4.075 1.00 94.06 125 ALA A O 1
ATOM 975 N N . ARG A 1 126 ? -11.947 0.643 -2.847 1.00 93.44 126 ARG A N 1
ATOM 976 C CA . ARG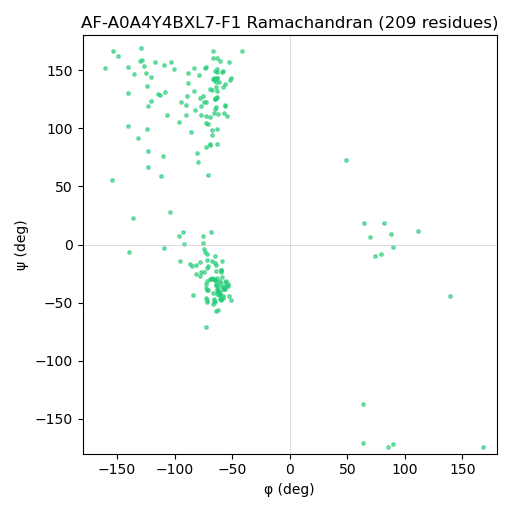 A 1 126 ? -12.008 -0.829 -2.987 1.00 93.44 126 ARG A CA 1
ATOM 977 C C . ARG A 1 126 ? -12.021 -1.328 -4.445 1.00 93.44 126 ARG A C 1
ATOM 979 O O . ARG A 1 126 ? -11.618 -2.456 -4.707 1.00 93.44 126 ARG A O 1
ATOM 986 N N . ASP A 1 127 ? -12.425 -0.489 -5.404 1.00 92.25 127 ASP A N 1
ATOM 987 C CA . ASP A 1 127 ? -12.362 -0.773 -6.848 1.00 92.25 127 ASP A CA 1
ATOM 988 C C . ASP A 1 127 ? -10.935 -0.766 -7.428 1.00 92.25 127 ASP A C 1
ATOM 990 O O . ASP A 1 127 ? -10.712 -1.303 -8.515 1.00 92.25 127 ASP A O 1
ATOM 994 N N . ALA A 1 128 ? -9.977 -0.160 -6.728 1.00 96.81 128 ALA A N 1
ATOM 995 C CA . ALA A 1 128 ? -8.635 0.094 -7.226 1.00 96.81 128 ALA A CA 1
ATOM 996 C C . ALA A 1 128 ? -7.758 -1.171 -7.334 1.00 96.81 128 ALA A C 1
ATOM 998 O O . ALA A 1 128 ? -7.928 -2.139 -6.594 1.00 96.81 128 ALA A O 1
ATOM 999 N N . VAL A 1 129 ? -6.792 -1.132 -8.256 1.00 97.94 129 VAL A N 1
ATOM 1000 C CA . VAL A 1 129 ? -5.803 -2.192 -8.514 1.00 97.94 129 VAL A CA 1
ATOM 1001 C C . VAL A 1 129 ? -4.399 -1.633 -8.299 1.00 97.94 129 VAL A C 1
ATOM 1003 O O . VAL A 1 129 ? -4.040 -0.628 -8.914 1.00 97.94 129 VAL A O 1
ATOM 1006 N N . ALA A 1 130 ? -3.613 -2.243 -7.414 1.00 97.81 130 ALA A N 1
ATOM 1007 C CA . ALA A 1 130 ? -2.240 -1.843 -7.122 1.00 97.81 130 ALA A CA 1
ATOM 1008 C C . ALA A 1 130 ? -1.338 -1.953 -8.362 1.00 97.81 130 ALA A C 1
ATOM 1010 O O . ALA A 1 13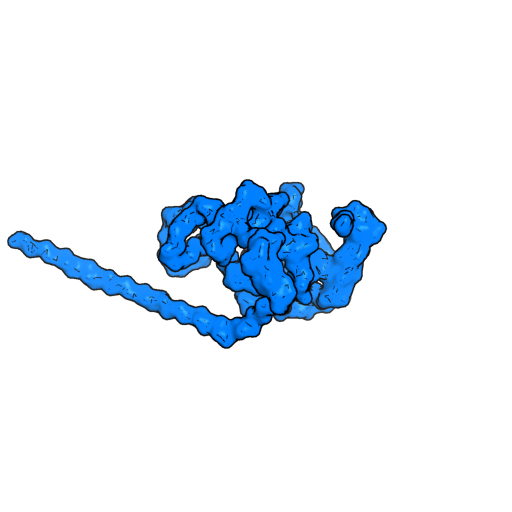0 ? -1.447 -2.897 -9.144 1.00 97.81 130 ALA A O 1
ATOM 1011 N N . THR A 1 131 ? -0.445 -0.977 -8.555 1.00 97.38 131 THR A N 1
ATOM 1012 C CA . THR A 1 131 ? 0.437 -0.918 -9.730 1.00 97.38 131 THR A CA 1
ATOM 1013 C C . THR A 1 131 ? 1.777 -0.252 -9.397 1.00 97.38 131 THR A C 1
ATOM 1015 O O . THR A 1 131 ? 1.909 0.447 -8.390 1.00 97.38 131 THR A O 1
ATOM 1018 N N . GLY A 1 132 ? 2.787 -0.451 -10.245 1.00 95.25 132 GLY A N 1
ATOM 1019 C CA . GLY A 1 132 ? 4.126 0.118 -10.088 1.00 95.25 132 GLY A CA 1
ATOM 1020 C C . GLY A 1 132 ? 4.824 -0.398 -8.833 1.00 95.25 132 GLY A C 1
ATOM 1021 O O . GLY A 1 132 ? 4.727 -1.577 -8.504 1.00 95.25 132 GLY A O 1
ATOM 1022 N N . TRP A 1 133 ? 5.489 0.498 -8.107 1.00 94.25 133 TRP A N 1
ATOM 1023 C CA . TRP A 1 133 ? 6.252 0.152 -6.908 1.00 94.25 133 TRP A CA 1
ATOM 1024 C C . TRP A 1 133 ? 5.412 -0.506 -5.806 1.00 94.25 133 TRP A C 1
ATOM 1026 O O . TRP A 1 133 ? 5.884 -1.461 -5.201 1.00 94.25 133 TRP A O 1
ATOM 1036 N N . LEU A 1 134 ? 4.145 -0.110 -5.613 1.00 94.88 134 LEU A N 1
ATOM 1037 C CA . LEU A 1 134 ? 3.251 -0.823 -4.688 1.00 94.88 134 LEU A CA 1
ATOM 1038 C C . LEU A 1 134 ? 3.077 -2.290 -5.109 1.00 94.88 134 LEU A C 1
ATOM 1040 O O . LEU A 1 134 ? 3.205 -3.185 -4.280 1.00 94.88 134 LEU A O 1
ATOM 1044 N N . ALA A 1 135 ? 2.818 -2.543 -6.393 1.00 95.62 135 ALA A N 1
ATOM 1045 C CA . ALA A 1 135 ? 2.675 -3.906 -6.893 1.00 95.62 135 ALA A CA 1
ATOM 1046 C C . ALA A 1 135 ? 3.978 -4.705 -6.749 1.00 95.62 135 ALA A C 1
ATOM 1048 O O . ALA A 1 135 ? 3.933 -5.861 -6.340 1.00 95.62 135 ALA A O 1
ATOM 1049 N N . ALA A 1 136 ? 5.135 -4.089 -7.010 1.00 92.50 136 ALA A N 1
ATOM 1050 C CA . ALA A 1 136 ? 6.433 -4.730 -6.815 1.00 92.50 136 ALA A CA 1
ATOM 1051 C C . ALA A 1 136 ? 6.683 -5.100 -5.338 1.00 92.50 136 ALA A C 1
ATOM 1053 O O . ALA A 1 136 ? 7.134 -6.208 -5.061 1.00 92.50 136 ALA A O 1
ATOM 1054 N N . ALA A 1 137 ? 6.320 -4.233 -4.386 1.00 90.19 137 ALA A N 1
ATOM 1055 C CA . ALA A 1 137 ? 6.403 -4.536 -2.954 1.00 90.19 137 ALA A CA 1
ATOM 1056 C C . ALA A 1 137 ? 5.495 -5.703 -2.546 1.00 90.19 137 ALA A C 1
ATOM 1058 O O . ALA A 1 137 ? 5.922 -6.597 -1.818 1.00 90.19 137 ALA A O 1
ATOM 1059 N N . MET A 1 138 ? 4.263 -5.730 -3.065 1.00 90.31 138 MET A N 1
ATOM 1060 C CA . MET A 1 138 ? 3.322 -6.834 -2.848 1.00 90.31 138 MET A CA 1
ATOM 1061 C C . MET A 1 138 ? 3.804 -8.165 -3.452 1.00 90.31 138 MET A C 1
ATOM 1063 O O . MET A 1 138 ? 3.389 -9.218 -2.982 1.00 90.31 138 MET A O 1
ATOM 1067 N N . HIS A 1 139 ? 4.692 -8.120 -4.451 1.00 89.62 139 HIS A N 1
ATOM 1068 C CA . HIS A 1 139 ? 5.360 -9.283 -5.056 1.00 89.62 139 HIS A CA 1
ATOM 1069 C C . HIS A 1 139 ? 6.757 -9.577 -4.481 1.00 89.62 139 HIS A C 1
ATOM 1071 O O . HIS A 1 139 ? 7.445 -10.454 -4.995 1.00 89.62 139 HIS A O 1
ATOM 1077 N N . GLY A 1 140 ? 7.189 -8.881 -3.422 1.00 81.31 140 GLY A N 1
ATOM 1078 C CA . GLY A 1 140 ? 8.431 -9.198 -2.704 1.00 81.31 140 GLY A CA 1
ATOM 1079 C C . GLY A 1 140 ? 9.586 -8.199 -2.814 1.00 81.31 140 GLY A C 1
ATOM 1080 O O . GLY A 1 140 ? 10.684 -8.526 -2.375 1.00 81.31 140 GLY A O 1
ATOM 1081 N N . LEU A 1 141 ? 9.376 -6.989 -3.349 1.00 80.81 141 LEU A N 1
ATOM 1082 C CA . LEU A 1 141 ? 10.415 -5.949 -3.472 1.00 80.81 141 LEU A CA 1
ATOM 1083 C C . LEU A 1 141 ? 10.174 -4.749 -2.518 1.00 80.81 141 LEU A C 1
ATOM 1085 O O . LEU A 1 141 ? 9.718 -3.703 -2.983 1.00 80.81 141 LEU A O 1
ATOM 1089 N N . PRO A 1 142 ? 10.443 -4.864 -1.198 1.00 67.38 142 PRO A N 1
ATOM 1090 C CA . PRO A 1 142 ? 10.033 -3.865 -0.200 1.00 67.38 142 PRO A CA 1
ATOM 1091 C C . PRO A 1 142 ? 10.847 -2.556 -0.245 1.00 67.38 142 PRO A C 1
ATOM 1093 O O . PRO A 1 142 ? 10.351 -1.533 -0.712 1.00 67.38 142 PRO A O 1
ATOM 1096 N N . HIS A 1 143 ? 12.117 -2.587 0.174 1.00 65.44 143 HIS A N 1
ATOM 1097 C CA . HIS A 1 143 ? 12.905 -1.397 0.537 1.00 65.44 143 HIS A CA 1
ATOM 1098 C C . HIS A 1 143 ? 12.940 -0.282 -0.532 1.00 65.44 143 HIS A C 1
ATOM 1100 O O . HIS A 1 143 ? 12.759 0.898 -0.229 1.00 65.44 143 HIS A O 1
ATOM 1106 N N . TRP A 1 144 ? 13.126 -0.628 -1.813 1.00 74.19 144 TRP A N 1
ATOM 1107 C CA . TRP A 1 144 ? 13.115 0.372 -2.892 1.00 74.19 144 TRP A CA 1
ATOM 1108 C C . TRP A 1 144 ? 11.725 0.937 -3.186 1.00 74.19 144 TRP A C 1
ATOM 1110 O O . TRP A 1 144 ? 11.613 2.093 -3.590 1.00 74.19 144 TRP A O 1
ATOM 1120 N N . ALA A 1 145 ? 10.675 0.143 -3.000 1.00 83.69 145 ALA A N 1
ATOM 1121 C CA . ALA A 1 145 ? 9.307 0.565 -3.247 1.00 83.69 145 ALA A CA 1
ATOM 1122 C C . ALA A 1 145 ? 8.749 1.437 -2.116 1.00 83.69 145 ALA A C 1
ATOM 1124 O O . ALA A 1 145 ? 7.890 2.282 -2.357 1.00 83.69 145 ALA A O 1
ATOM 1125 N N . ASP A 1 146 ? 9.245 1.286 -0.889 1.00 82.00 146 ASP A N 1
ATOM 1126 C CA . ASP A 1 146 ? 8.728 2.040 0.250 1.00 82.00 146 ASP A CA 1
ATOM 1127 C C . ASP A 1 146 ? 8.949 3.552 0.120 1.00 82.00 146 ASP A C 1
ATOM 1129 O O . ASP A 1 146 ? 8.097 4.330 0.546 1.00 82.00 146 ASP A O 1
ATOM 1133 N N . SER A 1 147 ? 10.023 3.986 -0.540 1.00 80.50 147 SER A N 1
ATOM 1134 C CA . SER A 1 147 ? 10.303 5.403 -0.833 1.00 80.50 147 SER A CA 1
ATOM 1135 C C . SER A 1 147 ? 9.444 6.000 -1.963 1.00 80.50 147 SER A C 1
ATOM 1137 O O . SER A 1 147 ? 9.672 7.136 -2.369 1.00 80.50 147 SER A O 1
ATOM 1139 N N . GLU A 1 148 ? 8.446 5.275 -2.477 1.00 87.25 148 GLU A N 1
ATOM 1140 C CA . GLU A 1 148 ? 7.626 5.702 -3.616 1.00 87.25 148 GLU A CA 1
ATOM 1141 C C . GLU A 1 148 ? 6.185 6.075 -3.217 1.00 87.25 148 GLU A C 1
ATOM 1143 O O . GLU A 1 148 ? 5.633 5.575 -2.223 1.00 87.25 148 GLU A O 1
ATOM 1148 N N . PRO A 1 149 ? 5.511 6.944 -3.993 1.00 89.81 149 PRO A N 1
ATOM 1149 C CA . PRO A 1 149 ? 4.090 7.200 -3.813 1.00 89.81 149 PRO A CA 1
ATOM 1150 C C . PRO A 1 149 ? 3.267 5.947 -4.139 1.00 89.81 149 PRO A C 1
ATOM 1152 O O . PRO A 1 149 ? 3.532 5.235 -5.107 1.00 89.81 149 PRO A O 1
ATOM 1155 N N . VAL A 1 150 ? 2.196 5.721 -3.378 1.00 94.25 150 VAL A N 1
ATOM 1156 C CA . VAL A 1 150 ? 1.200 4.692 -3.703 1.00 94.25 150 VAL A CA 1
ATOM 1157 C C . VAL A 1 150 ? 0.524 5.034 -5.036 1.00 94.25 150 VAL A C 1
ATOM 1159 O O . VAL A 1 150 ? -0.018 6.132 -5.202 1.00 94.25 150 VAL A O 1
ATOM 1162 N N . VAL A 1 151 ? 0.523 4.089 -5.979 1.00 96.31 151 VAL A N 1
ATOM 1163 C CA . VAL A 1 151 ? -0.148 4.231 -7.278 1.00 96.31 151 VAL A CA 1
ATOM 1164 C C . VAL A 1 151 ? -1.138 3.091 -7.488 1.00 96.31 151 VAL A C 1
ATOM 1166 O O . VAL A 1 151 ? -0.832 1.923 -7.254 1.00 96.31 151 VAL A O 1
ATOM 1169 N N . PHE A 1 152 ? -2.318 3.451 -7.982 1.00 97.94 152 PHE A N 1
ATOM 1170 C CA . PHE A 1 152 ? -3.384 2.533 -8.355 1.00 97.94 152 PHE A CA 1
ATOM 1171 C C . PHE A 1 152 ? -3.859 2.772 -9.787 1.00 97.94 152 PHE A C 1
ATOM 1173 O O . PHE A 1 152 ? -3.851 3.906 -10.274 1.00 97.94 152 PHE A O 1
ATOM 1180 N N . PHE A 1 153 ? -4.399 1.729 -10.410 1.00 97.62 153 PHE A N 1
ATOM 1181 C CA . PHE A 1 153 ? -5.398 1.875 -11.460 1.00 97.62 153 PHE A CA 1
ATOM 1182 C C . PHE A 1 153 ? -6.814 1.924 -10.866 1.00 97.62 153 PHE A C 1
ATOM 1184 O O . PHE A 1 153 ? -7.127 1.184 -9.936 1.00 97.62 153 PHE A O 1
ATOM 1191 N N . SER A 1 154 ? -7.676 2.796 -11.389 1.00 95.00 154 SER A N 1
ATOM 1192 C CA . SER A 1 154 ? -9.110 2.874 -11.065 1.00 95.00 154 SER A CA 1
ATOM 1193 C C . SER A 1 154 ? -9.844 3.623 -12.180 1.00 95.00 154 SER A C 1
ATOM 1195 O O . SER A 1 154 ? -9.283 4.514 -12.819 1.00 95.00 154 SER A O 1
ATOM 1197 N N . THR A 1 155 ? -11.124 3.314 -12.382 1.00 89.44 155 THR A N 1
ATOM 1198 C CA . THR A 1 155 ? -12.023 4.092 -13.252 1.00 89.44 155 THR A CA 1
ATOM 1199 C C . THR A 1 155 ? -12.316 5.499 -12.703 1.00 89.44 155 THR A C 1
ATOM 1201 O O . THR A 1 155 ? -12.776 6.370 -13.437 1.00 89.44 155 THR A O 1
ATOM 1204 N N . HIS A 1 156 ? -11.994 5.767 -11.433 1.00 89.38 156 HIS A N 1
ATOM 1205 C CA . HIS A 1 156 ? -12.290 7.008 -10.714 1.00 89.38 156 HIS A CA 1
ATOM 1206 C C . HIS A 1 156 ? -11.021 7.824 -10.400 1.00 89.38 156 HIS A C 1
ATOM 1208 O O . HIS A 1 156 ? -10.717 8.143 -9.247 1.00 89.38 156 HIS A O 1
ATOM 1214 N N . THR A 1 157 ? -10.273 8.216 -11.432 1.00 86.88 157 THR A N 1
ATOM 1215 C CA . THR A 1 157 ? -8.960 8.889 -11.303 1.00 86.88 157 THR A CA 1
ATOM 1216 C C . THR A 1 157 ? -8.976 10.226 -10.544 1.00 86.88 157 THR A C 1
ATOM 1218 O O . THR A 1 157 ? -7.956 10.628 -9.973 1.00 86.88 157 THR A O 1
ATOM 1221 N N . ARG A 1 158 ? -10.143 10.889 -10.454 1.00 81.88 158 ARG A N 1
ATOM 1222 C CA . ARG A 1 158 ? -10.363 12.154 -9.716 1.00 81.88 158 ARG A CA 1
ATOM 1223 C C . ARG A 1 158 ? -10.046 12.075 -8.213 1.00 81.88 158 ARG A C 1
ATOM 1225 O O . ARG A 1 158 ? -9.905 13.117 -7.584 1.00 81.88 158 ARG A O 1
ATOM 1232 N N . ARG 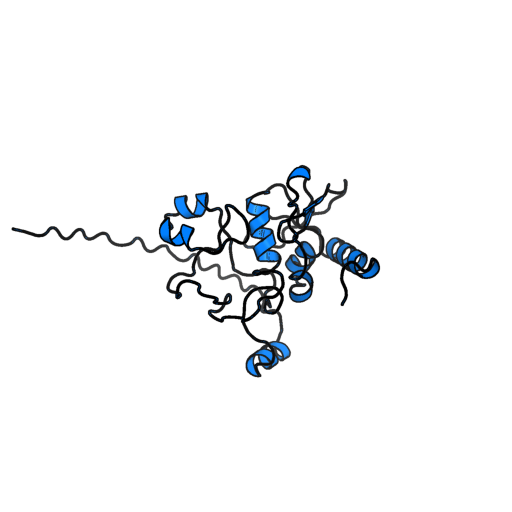A 1 159 ? -9.898 10.872 -7.642 1.00 81.88 159 ARG A N 1
ATOM 1233 C CA . ARG A 1 159 ? -9.478 10.655 -6.241 1.00 81.88 159 ARG A CA 1
ATOM 1234 C C . ARG A 1 159 ? -7.985 10.923 -5.986 1.00 81.88 159 ARG A C 1
ATOM 1236 O O . ARG A 1 159 ? -7.551 10.866 -4.839 1.00 81.88 159 ARG A O 1
ATOM 1243 N N . SER A 1 160 ? -7.193 11.190 -7.029 1.00 82.06 160 SER A N 1
ATOM 1244 C CA . SER A 1 160 ? -5.749 11.443 -6.920 1.00 82.06 160 SER A CA 1
ATOM 1245 C C . SER A 1 160 ? -5.432 12.598 -5.973 1.00 82.06 160 SER A C 1
ATOM 1247 O O . SER A 1 160 ? -5.813 13.744 -6.213 1.00 82.06 160 SER A O 1
ATOM 1249 N N . ALA A 1 161 ? -4.682 12.306 -4.911 1.00 82.12 161 ALA A N 1
ATOM 1250 C CA . ALA A 1 161 ? -4.267 13.321 -3.957 1.00 82.12 161 ALA A CA 1
ATOM 1251 C C . ALA A 1 161 ? -3.296 14.320 -4.606 1.00 82.12 161 ALA A C 1
ATOM 1253 O O . ALA A 1 161 ? -2.406 13.932 -5.367 1.00 82.12 161 ALA A O 1
ATOM 1254 N N . ARG A 1 162 ? -3.405 15.607 -4.251 1.00 79.62 162 ARG A N 1
ATOM 1255 C CA . ARG A 1 162 ? -2.420 16.628 -4.660 1.00 79.62 162 ARG A CA 1
ATOM 1256 C C . ARG A 1 162 ? -1.090 16.484 -3.906 1.00 79.62 162 ARG A C 1
ATOM 1258 O O . ARG A 1 162 ? -0.037 16.615 -4.516 1.00 79.62 162 ARG A O 1
ATOM 1265 N N . SER A 1 163 ? -1.139 16.135 -2.617 1.00 82.69 163 SER A N 1
ATOM 1266 C CA . SER A 1 163 ? 0.045 15.870 -1.774 1.00 82.69 163 SER A CA 1
ATOM 1267 C C . SER A 1 163 ? 0.940 14.755 -2.339 1.00 82.69 163 SER A C 1
ATOM 1269 O O . SER A 1 163 ? 0.422 13.813 -2.944 1.00 82.69 163 SER A O 1
ATOM 1271 N N . ARG A 1 164 ? 2.264 14.813 -2.104 1.00 75.69 164 ARG A N 1
ATOM 1272 C CA . ARG A 1 164 ? 3.203 13.707 -2.408 1.00 75.69 164 ARG A CA 1
ATOM 1273 C C . ARG A 1 164 ? 2.856 12.431 -1.630 1.00 75.69 164 ARG A C 1
ATOM 1275 O O . ARG A 1 164 ? 2.936 11.340 -2.180 1.00 75.69 164 ARG A O 1
ATOM 1282 N N . PHE A 1 165 ? 2.330 12.593 -0.414 1.00 81.38 165 PHE A N 1
ATOM 1283 C CA . PHE A 1 165 ? 2.043 11.501 0.520 1.00 81.38 165 PHE A CA 1
ATOM 1284 C C . PHE A 1 165 ? 0.772 10.695 0.225 1.00 81.38 165 PHE A C 1
ATOM 1286 O O . PHE A 1 165 ? 0.588 9.629 0.802 1.00 81.38 165 PHE A O 1
ATOM 1293 N N . GLY A 1 166 ? -0.124 11.193 -0.634 1.00 86.56 166 GLY A N 1
ATOM 1294 C CA . GLY A 1 166 ? -1.390 10.520 -0.931 1.00 86.56 166 GLY A CA 1
ATOM 1295 C C . GLY A 1 166 ? -1.375 9.751 -2.252 1.00 86.56 166 GLY A C 1
ATOM 1296 O O . GLY A 1 166 ? -0.708 10.156 -3.208 1.00 86.56 166 GLY A O 1
ATOM 1297 N N . ALA A 1 167 ? -2.173 8.683 -2.317 1.00 93.19 167 ALA A N 1
ATOM 1298 C CA . ALA A 1 167 ? -2.312 7.841 -3.500 1.00 93.19 167 ALA A CA 1
ATOM 1299 C C . ALA A 1 167 ? -2.614 8.606 -4.804 1.00 93.19 167 ALA A C 1
ATOM 1301 O O . ALA A 1 167 ? -3.384 9.577 -4.843 1.00 93.19 167 ALA A O 1
ATOM 1302 N N . LYS A 1 168 ? -2.031 8.107 -5.897 1.00 95.12 168 LYS A N 1
ATOM 1303 C CA . LYS A 1 168 ? -2.259 8.558 -7.275 1.00 95.12 168 LYS A CA 1
ATOM 1304 C C . LYS A 1 168 ? -3.066 7.496 -8.022 1.00 95.12 168 LYS A C 1
ATOM 1306 O O . LYS A 1 168 ? -2.696 6.326 -8.007 1.00 95.12 168 LYS A O 1
ATOM 1311 N N . PHE A 1 169 ? -4.130 7.900 -8.706 1.00 95.56 169 PHE A N 1
ATOM 1312 C CA . PHE A 1 169 ? -5.006 6.997 -9.455 1.00 95.56 169 PHE A CA 1
ATOM 1313 C C . PHE A 1 169 ? -4.880 7.266 -10.956 1.00 95.56 169 PHE A C 1
ATOM 1315 O O . PHE A 1 169 ? -5.003 8.405 -11.407 1.00 95.56 169 PHE A O 1
ATOM 1322 N N . ARG A 1 170 ? -4.639 6.212 -11.733 1.00 94.81 170 ARG A N 1
ATOM 1323 C CA . ARG A 1 170 ? -4.515 6.238 -13.197 1.00 94.81 170 ARG A CA 1
ATOM 1324 C C . ARG A 1 170 ? -5.622 5.402 -13.835 1.00 94.81 170 ARG A C 1
ATOM 1326 O O . ARG A 1 170 ? -6.169 4.510 -13.192 1.00 94.81 170 ARG A O 1
ATOM 1333 N N . THR A 1 171 ? -5.943 5.671 -15.093 1.00 95.06 171 THR A N 1
ATOM 1334 C CA . THR A 1 171 ? -6.872 4.831 -15.861 1.00 95.06 171 THR A CA 1
ATOM 1335 C C . THR A 1 171 ? -6.225 3.461 -16.110 1.00 95.06 171 THR A C 1
ATOM 1337 O O . THR A 1 171 ? -5.050 3.442 -16.488 1.00 95.06 171 THR A O 1
ATOM 1340 N N . PRO A 1 172 ? -6.924 2.331 -15.885 1.00 94.12 172 PRO A N 1
ATOM 1341 C CA . PRO A 1 172 ? -6.417 1.009 -16.255 1.00 94.12 172 PRO A CA 1
ATOM 1342 C C . PRO A 1 172 ? -6.237 0.883 -17.781 1.00 94.12 172 PRO A C 1
ATOM 1344 O O . PRO A 1 172 ? -7.021 1.481 -18.523 1.00 94.12 172 PRO A O 1
ATOM 1347 N N . PRO A 1 173 ? -5.255 0.101 -18.269 1.00 92.50 173 PRO A N 1
ATOM 1348 C CA . PRO A 1 173 ? -5.263 -0.382 -19.648 1.00 92.50 173 PRO A CA 1
ATOM 1349 C C . PRO A 1 173 ? -6.434 -1.361 -19.867 1.00 92.50 173 PRO A C 1
ATOM 1351 O O . PRO A 1 173 ? -6.997 -1.891 -18.906 1.00 92.50 173 PRO A O 1
ATOM 1354 N N . ALA A 1 174 ? -6.827 -1.577 -21.124 1.00 89.12 174 ALA A N 1
ATOM 1355 C CA . ALA A 1 174 ? -8.012 -2.373 -21.467 1.00 89.12 174 ALA A CA 1
ATOM 1356 C C . ALA A 1 174 ? -7.851 -3.875 -21.157 1.00 89.12 174 ALA A C 1
ATOM 1358 O O . ALA A 1 174 ? -8.820 -4.554 -20.831 1.00 89.12 174 ALA A O 1
ATOM 1359 N N . ASP A 1 175 ? -6.618 -4.365 -21.227 1.00 89.88 175 ASP A N 1
ATOM 1360 C CA . ASP A 1 175 ? -6.160 -5.746 -21.078 1.00 89.88 175 ASP A CA 1
ATOM 1361 C C . ASP A 1 175 ? -5.502 -6.007 -19.707 1.00 89.88 175 ASP A C 1
ATOM 1363 O O . ASP A 1 175 ? -4.632 -6.863 -19.565 1.00 89.88 175 ASP A O 1
ATOM 1367 N N . LEU A 1 176 ? -5.900 -5.252 -18.674 1.00 92.62 176 LEU A N 1
ATOM 1368 C CA . LEU A 1 176 ? -5.286 -5.305 -17.345 1.00 92.62 176 LEU A CA 1
ATOM 1369 C C . LEU A 1 176 ? -5.437 -6.680 -16.664 1.00 92.62 176 LEU A C 1
ATOM 1371 O O . LEU A 1 176 ? -6.447 -6.963 -16.015 1.00 92.62 176 LEU A O 1
ATOM 1375 N N . VAL A 1 177 ? -4.383 -7.493 -16.725 1.00 92.81 177 VAL A N 1
ATOM 1376 C CA . VAL A 1 177 ? -4.241 -8.718 -15.926 1.00 92.81 177 VAL A CA 1
ATOM 1377 C C . VAL A 1 177 ? -4.049 -8.351 -14.451 1.00 92.81 177 VAL A C 1
ATOM 1379 O O . VAL A 1 177 ? -3.259 -7.467 -14.108 1.00 92.81 177 VAL A O 1
ATOM 1382 N N . THR A 1 178 ? -4.779 -9.029 -13.557 1.00 96.56 178 THR A N 1
ATOM 1383 C CA . THR A 1 178 ? -4.695 -8.791 -12.107 1.00 96.56 178 THR A CA 1
ATOM 1384 C C . THR A 1 178 ? -4.629 -10.079 -11.300 1.00 96.56 178 THR A C 1
ATOM 1386 O O . THR A 1 178 ? -5.281 -11.064 -11.634 1.00 96.56 178 THR A O 1
ATOM 1389 N N . VAL A 1 179 ? -3.908 -10.018 -10.185 1.00 96.94 179 VAL A N 1
ATOM 1390 C CA . VAL A 1 179 ? -3.716 -11.083 -9.195 1.00 96.94 179 VAL A CA 1
ATOM 1391 C C . VAL A 1 179 ? -4.015 -10.554 -7.786 1.00 96.94 179 VAL A C 1
ATOM 1393 O O . VAL A 1 179 ? -4.191 -9.351 -7.590 1.00 96.94 179 VAL A O 1
ATOM 1396 N N . ARG A 1 180 ? -4.100 -11.442 -6.790 1.00 96.19 180 ARG A N 1
ATOM 1397 C CA . ARG A 1 180 ? -4.396 -11.111 -5.382 1.00 96.19 180 ARG A CA 1
ATOM 1398 C C . ARG A 1 180 ? -3.271 -11.635 -4.479 1.00 96.19 180 ARG A C 1
ATOM 1400 O O . ARG A 1 180 ? -3.403 -12.730 -3.944 1.00 96.19 180 ARG A O 1
ATOM 1407 N N . PRO A 1 181 ? -2.140 -10.916 -4.375 1.00 90.56 181 PRO A N 1
ATOM 1408 C CA . PRO A 1 181 ? -0.973 -11.406 -3.643 1.00 90.56 181 PRO A CA 1
ATOM 1409 C C . PRO A 1 181 ? -1.073 -11.193 -2.124 1.00 90.56 181 PRO A C 1
ATOM 1411 O O . PRO A 1 181 ? -0.331 -11.827 -1.388 1.00 90.56 181 PRO A O 1
ATOM 1414 N N . ASP A 1 182 ? -1.963 -10.318 -1.641 1.00 91.31 182 ASP A N 1
ATOM 1415 C CA . ASP A 1 182 ? -2.071 -9.965 -0.220 1.00 91.31 182 ASP A CA 1
ATOM 1416 C C . ASP A 1 182 ? -3.055 -10.886 0.532 1.00 91.31 182 ASP A C 1
ATOM 1418 O O . ASP A 1 182 ? -4.264 -10.797 0.295 1.00 91.31 182 ASP A O 1
ATOM 1422 N N . PRO A 1 183 ? -2.589 -11.752 1.454 1.00 87.94 183 PRO A N 1
ATOM 1423 C CA . PRO A 1 183 ? -3.460 -12.688 2.163 1.00 87.94 183 PRO A CA 1
ATOM 1424 C C . PRO A 1 183 ? -4.316 -12.020 3.248 1.00 87.94 183 PRO A C 1
ATOM 1426 O O . PRO A 1 183 ? -5.377 -12.542 3.580 1.00 87.94 183 PRO A O 1
ATOM 1429 N N . LEU A 1 184 ? -3.898 -10.866 3.787 1.00 89.12 184 LEU A N 1
ATOM 1430 C CA . LEU A 1 184 ? -4.696 -10.113 4.765 1.00 89.12 184 LEU A CA 1
ATOM 1431 C C . LEU A 1 184 ? -5.769 -9.252 4.092 1.00 89.12 184 LEU A C 1
ATOM 1433 O O . LEU A 1 184 ? -6.788 -8.933 4.700 1.00 89.12 184 LEU A O 1
ATOM 1437 N N . PHE A 1 185 ? -5.545 -8.878 2.832 1.00 93.88 185 PHE A N 1
ATOM 1438 C CA . PHE A 1 185 ? -6.462 -8.073 2.032 1.00 93.88 185 PHE A CA 1
ATOM 1439 C C . PHE A 1 185 ? -6.820 -8.843 0.744 1.00 93.88 185 PHE A C 1
ATOM 1441 O O . PHE A 1 185 ? -6.478 -8.397 -0.347 1.00 93.88 185 PHE A O 1
ATOM 1448 N N . PRO A 1 186 ? -7.535 -9.986 0.820 1.00 94.12 186 PRO A N 1
ATOM 1449 C CA . PRO A 1 186 ? -7.729 -10.896 -0.320 1.00 94.12 186 PRO A CA 1
ATOM 1450 C C . PRO A 1 186 ? -8.538 -10.301 -1.488 1.00 94.12 186 PRO A C 1
ATOM 1452 O O . PRO A 1 186 ? -8.521 -10.829 -2.599 1.00 94.12 186 PRO A O 1
ATOM 1455 N N . GLU A 1 187 ? -9.251 -9.195 -1.272 1.00 96.25 187 GLU A N 1
ATOM 1456 C CA . GLU A 1 187 ? -9.924 -8.434 -2.333 1.00 96.25 187 GLU A CA 1
ATOM 1457 C C . GLU A 1 187 ? -9.012 -7.387 -3.007 1.00 96.25 187 GLU A C 1
ATOM 1459 O O . GLU A 1 187 ? -9.337 -6.916 -4.102 1.00 96.25 187 GLU A O 1
ATOM 1464 N N . LEU A 1 188 ? -7.881 -7.016 -2.390 1.00 96.75 188 LEU A N 1
ATOM 1465 C CA . LEU A 1 188 ? -6.916 -6.062 -2.936 1.00 96.75 188 LEU A CA 1
ATOM 1466 C C . LEU A 1 188 ? -6.185 -6.702 -4.120 1.00 96.75 188 LEU A C 1
ATOM 1468 O O . LEU A 1 188 ? -5.293 -7.541 -3.989 1.00 96.75 188 LEU A O 1
ATOM 1472 N N . ARG A 1 189 ? -6.589 -6.273 -5.314 1.00 97.56 189 ARG A N 1
ATOM 1473 C CA . ARG A 1 189 ? -5.974 -6.674 -6.577 1.00 97.56 189 ARG A CA 1
ATOM 1474 C C . ARG A 1 189 ? -4.684 -5.900 -6.818 1.00 97.56 189 ARG A C 1
ATOM 1476 O O . ARG A 1 189 ? -4.610 -4.707 -6.535 1.00 97.56 189 ARG A O 1
ATOM 1483 N N . SER A 1 190 ? -3.721 -6.559 -7.440 1.00 97.62 190 SER A N 1
ATOM 1484 C CA . SER A 1 190 ? -2.481 -5.989 -7.965 1.00 97.62 190 SER A CA 1
ATOM 1485 C C . SER A 1 190 ? -2.303 -6.407 -9.423 1.00 97.62 190 SER A C 1
ATOM 1487 O O . SER A 1 190 ? -2.878 -7.413 -9.841 1.00 97.62 190 SER A O 1
ATOM 1489 N N . VAL A 1 191 ? -1.505 -5.678 -10.202 1.00 97.62 191 VAL A N 1
ATOM 1490 C CA . VAL A 1 191 ? -0.958 -6.216 -11.461 1.00 97.62 191 VAL A CA 1
ATOM 1491 C C . VAL A 1 191 ? -0.042 -7.409 -11.177 1.00 97.62 191 VAL A C 1
ATOM 1493 O O . VAL A 1 191 ? 0.425 -7.579 -10.049 1.00 97.62 191 VAL A O 1
ATOM 1496 N N . ASP A 1 192 ? 0.221 -8.253 -12.173 1.00 95.56 192 ASP A N 1
ATOM 1497 C CA . ASP A 1 192 ? 1.187 -9.346 -12.019 1.00 95.56 192 ASP A CA 1
ATOM 1498 C C . ASP A 1 192 ? 2.638 -8.847 -11.837 1.00 95.56 192 ASP A C 1
ATOM 1500 O O . ASP A 1 192 ? 2.961 -7.669 -12.033 1.00 95.56 192 ASP A O 1
ATOM 1504 N N . ALA A 1 193 ? 3.522 -9.752 -11.408 1.00 92.75 193 ALA A N 1
ATOM 1505 C CA . ALA A 1 193 ? 4.910 -9.419 -11.094 1.00 92.75 193 ALA A CA 1
ATOM 1506 C C . ALA A 1 193 ? 5.697 -8.931 -12.325 1.00 92.75 193 ALA A C 1
ATOM 1508 O O . ALA A 1 193 ? 6.518 -8.021 -12.204 1.00 92.75 193 ALA A O 1
ATOM 1509 N N . ALA A 1 194 ? 5.417 -9.477 -13.514 1.00 93.88 194 ALA A N 1
ATOM 1510 C CA . ALA A 1 194 ? 6.062 -9.070 -14.761 1.00 93.88 194 ALA A CA 1
ATOM 1511 C C . ALA A 1 194 ? 5.685 -7.627 -15.139 1.00 93.88 194 ALA A C 1
ATOM 1513 O O . ALA A 1 194 ? 6.555 -6.793 -15.401 1.00 93.88 194 ALA A O 1
ATOM 1514 N N . THR A 1 195 ? 4.395 -7.299 -15.073 1.00 95.38 195 THR A N 1
ATOM 1515 C CA . THR A 1 195 ? 3.866 -5.951 -15.298 1.00 95.38 195 THR A CA 1
ATOM 1516 C C . THR A 1 195 ? 4.419 -4.963 -14.273 1.00 95.38 195 THR A C 1
ATOM 1518 O O . THR A 1 195 ? 4.835 -3.862 -14.644 1.00 95.38 195 THR A O 1
ATOM 1521 N N . ALA A 1 196 ? 4.481 -5.345 -12.992 1.00 95.00 196 ALA A N 1
ATOM 1522 C CA . ALA A 1 196 ? 5.085 -4.522 -11.947 1.00 95.00 196 ALA A CA 1
ATOM 1523 C C . ALA A 1 196 ? 6.568 -4.230 -12.243 1.00 95.00 196 ALA A C 1
ATOM 1525 O O . ALA A 1 196 ? 6.974 -3.066 -12.231 1.00 95.00 196 ALA A O 1
ATOM 1526 N N . ALA A 1 197 ? 7.354 -5.254 -12.595 1.00 93.19 197 ALA A N 1
ATOM 1527 C CA . ALA A 1 197 ? 8.771 -5.116 -12.927 1.00 93.19 197 ALA A CA 1
ATOM 1528 C C . ALA A 1 197 ? 9.003 -4.185 -14.132 1.00 93.19 197 ALA A C 1
ATOM 1530 O O . ALA A 1 197 ? 9.819 -3.265 -14.044 1.00 93.19 197 ALA A O 1
ATOM 1531 N N . VAL A 1 198 ? 8.242 -4.348 -15.222 1.00 94.56 198 VAL A N 1
ATOM 1532 C CA . VAL A 1 198 ? 8.317 -3.474 -16.410 1.00 94.56 198 VAL A CA 1
ATOM 1533 C C . VAL A 1 198 ? 7.980 -2.021 -16.059 1.00 94.56 198 VAL A C 1
ATOM 1535 O O . VAL A 1 198 ? 8.665 -1.096 -16.504 1.00 94.56 198 VAL A O 1
ATOM 1538 N N . GLN A 1 199 ? 6.960 -1.788 -15.229 1.00 94.31 199 GLN A N 1
ATOM 1539 C CA . GLN A 1 199 ? 6.589 -0.439 -14.792 1.00 94.31 199 GLN A CA 1
ATOM 1540 C C . GLN A 1 199 ? 7.661 0.211 -13.903 1.00 94.31 199 GLN A C 1
ATOM 1542 O O . GLN A 1 199 ? 7.965 1.395 -14.081 1.00 94.31 199 GLN A O 1
ATOM 1547 N N . CYS A 1 200 ? 8.253 -0.548 -12.978 1.00 93.44 200 CYS A N 1
ATOM 1548 C CA . CYS A 1 200 ? 9.346 -0.090 -12.122 1.00 93.44 200 CYS A CA 1
ATOM 1549 C C . CYS A 1 200 ? 10.601 0.232 -12.946 1.00 93.44 200 CYS A C 1
ATOM 1551 O O . CYS A 1 200 ? 11.108 1.353 -12.857 1.00 93.44 200 CYS A O 1
ATOM 1553 N N . LEU A 1 201 ? 11.034 -0.673 -13.829 1.00 93.56 201 LEU A N 1
ATOM 1554 C CA . LEU A 1 201 ? 12.165 -0.457 -14.738 1.00 93.56 201 LEU A CA 1
ATOM 1555 C C . LEU A 1 201 ? 11.939 0.765 -15.641 1.00 93.56 201 LEU A C 1
ATOM 1557 O O . LEU A 1 201 ? 12.814 1.620 -15.755 1.00 93.56 201 LEU A O 1
ATOM 1561 N N . SER A 1 202 ? 10.735 0.923 -16.202 1.00 93.12 202 SER A N 1
ATOM 1562 C CA . SER A 1 202 ? 10.373 2.110 -16.989 1.00 93.12 202 SER A CA 1
ATOM 1563 C C . SER A 1 202 ? 10.457 3.410 -16.177 1.00 93.12 202 SER A C 1
ATOM 1565 O O . SER A 1 202 ? 10.777 4.459 -16.737 1.00 93.12 202 SER A O 1
ATOM 1567 N N . SER A 1 203 ? 10.198 3.378 -14.864 1.00 92.38 203 SER A N 1
ATOM 1568 C CA . SER A 1 203 ? 10.367 4.559 -14.006 1.00 92.38 203 SER A CA 1
ATOM 1569 C C . SER A 1 203 ? 11.845 4.920 -13.797 1.00 92.38 203 SER A C 1
ATOM 1571 O O . SER A 1 203 ? 12.188 6.100 -13.884 1.00 92.38 203 SER A O 1
ATOM 1573 N N . VAL A 1 204 ? 12.717 3.918 -13.636 1.00 91.69 204 VAL A N 1
ATOM 1574 C CA . VAL A 1 204 ? 14.175 4.082 -13.493 1.00 91.69 204 VAL A CA 1
ATOM 1575 C C . VAL A 1 204 ? 14.787 4.605 -14.793 1.00 91.69 204 VAL A C 1
ATOM 1577 O O . VAL A 1 204 ? 15.428 5.651 -14.793 1.00 91.69 204 VAL A O 1
ATOM 1580 N N . MET A 1 205 ? 14.500 3.960 -15.930 1.00 92.94 205 MET A N 1
ATOM 1581 C CA . MET A 1 205 ? 14.999 4.376 -17.253 1.00 92.94 205 MET A CA 1
ATOM 1582 C C . MET A 1 205 ? 14.565 5.795 -17.652 1.00 92.94 205 MET A C 1
ATOM 1584 O O . MET A 1 205 ? 15.211 6.434 -18.476 1.00 92.94 205 MET A O 1
ATOM 1588 N N . ARG A 1 206 ? 13.463 6.300 -17.083 1.00 91.94 206 ARG A N 1
ATOM 1589 C CA . ARG A 1 206 ? 12.963 7.670 -17.292 1.00 91.94 206 ARG A CA 1
ATOM 1590 C C . ARG A 1 206 ? 13.481 8.671 -16.250 1.00 91.94 206 ARG A C 1
ATOM 1592 O O . ARG A 1 206 ? 12.926 9.764 -16.159 1.00 91.94 206 ARG A O 1
ATOM 1599 N N . GLY A 1 207 ? 14.467 8.294 -15.433 1.00 87.44 207 GLY A N 1
ATOM 1600 C CA . GLY A 1 207 ? 15.049 9.142 -14.389 1.00 87.44 207 GLY A CA 1
ATOM 1601 C C . GLY A 1 207 ? 14.075 9.529 -13.271 1.00 87.44 207 GLY A C 1
ATOM 1602 O O . GLY A 1 207 ? 14.311 10.511 -12.576 1.00 87.44 207 GLY A O 1
ATOM 1603 N N . LYS A 1 208 ? 12.957 8.805 -13.103 1.00 85.38 208 LYS A N 1
ATOM 1604 C CA . LYS A 1 208 ? 11.942 9.117 -12.076 1.00 85.38 208 LYS A CA 1
ATOM 1605 C C . LYS A 1 208 ? 12.266 8.521 -10.711 1.00 85.38 208 LYS A C 1
ATOM 1607 O O . LYS A 1 208 ? 11.713 8.985 -9.721 1.00 85.38 208 LYS A O 1
ATOM 1612 N N . LYS A 1 209 ? 13.146 7.519 -10.682 1.00 80.75 209 LYS A N 1
ATOM 1613 C CA . LYS A 1 209 ? 13.749 6.944 -9.482 1.00 80.75 209 LYS A CA 1
ATOM 1614 C C . LYS A 1 209 ? 15.215 6.631 -9.770 1.00 80.75 209 LYS A C 1
ATOM 1616 O O . LYS A 1 209 ? 15.509 5.995 -10.782 1.00 80.75 209 LYS A O 1
ATOM 1621 N N . THR A 1 210 ? 16.107 7.065 -8.890 1.00 69.44 210 THR A N 1
ATOM 1622 C CA . THR A 1 210 ? 17.521 6.670 -8.873 1.00 69.44 210 THR A CA 1
ATOM 1623 C C . THR A 1 210 ? 17.704 5.400 -8.041 1.00 69.44 210 THR A C 1
ATOM 1625 O O . THR A 1 210 ? 16.952 5.177 -7.089 1.00 69.44 210 THR A O 1
ATOM 1628 N N . TRP A 1 211 ? 18.675 4.573 -8.427 1.00 59.91 211 TRP A N 1
ATOM 1629 C CA . TRP A 1 211 ? 19.161 3.445 -7.624 1.00 59.91 211 TRP A CA 1
ATOM 1630 C C . TRP A 1 211 ? 20.178 3.927 -6.588 1.00 59.91 211 TRP A C 1
ATOM 1632 O O . TRP A 1 211 ? 20.891 4.904 -6.913 1.00 59.91 211 TRP A O 1
#

Organism: NCBI:txid1727

Sequence (211 aa):
MDRRESGKTPRQLVPVVLTGAMGKYGGELWDAAERDGRIKPGRGPNFTKRVLPDLAPLLRKDALDQGIPRSAVDRSDRPTRGVLIPPEEGGPFPERLGPCGWSSEDPGEFQWDIVTRGRAHWLLARDAVATGWLAAAMHGLPHWADSEPVVFFSTHTRRSARSRFGAKFRTPPADLVTVRPDPLFPELRSVDAATAAVQCLSSVMRGKKTW

pLDDT: mean 73.93, std 21.79, range [27.83, 97.94]